Protein AF-A0A416MDL0-F1 (afdb_monomer_lite)

Sequence (317 aa):
MKLYHKIFKNRADMSVYLENMNPLISYDEELLNCLTNARNTDELHDAKCSVLRDFHDIYAFDVGDAEFPEPVGHFDDEEEKSKFIRKKILLQDTVLYLGSVYKKYHSIIYQTHNRLPEIELKKLAIDYNEIYRKAMEDYIAALVTGEQHAVTASFVLPSLIEQGLGMALQNRMLFKCIMQLNDLAEEEKNVIEPFLHNDKMLFYGTEKYTMEKLYRLFVEKGVLKNTPDNEMILTGVCLKGKRKLTRTLGRLLNSNFASEEILPEYLDAMQKFFIELNIRNCIMHGLGETFDYLNIGLAAIMFQMLWDIVDYEIFKD

pLDDT: mean 90.74, std 8.25, range [53.91, 98.38]

Secondary structure (DSSP, 8-state):
--S---BEEE-TTS-EEES--HHHHHHHHHHHHHHHH--SHHHHHHHHHHHHHHHHHHHHHHHHH-B-PPPPS--SSHHHHHHHHHHHHHHHHIIIIIIHHHHHHHHHHHHHHS---------SSS-HHHHHHHHHHHHHHHHHHT-SB-HHHHHHHHHHHHHHHHHHHHHHHHHHHHHH--S--HHHHHHHHHHHS-S-----S-HHHHHHHHHHHHHHTTSS---HHHHHHHHSEEEETTEEEE--HHHHTTSHHHHHHB-HHHHHHHHIIIIIS-HHHHHHH---TTS-TTBHHHHHHHHHHHHHHHTTTTB--

Foldseek 3Di:
DLEDAWEWDADPLRAIDTPPCVVLVVVLVVLLCQCVVQPDPVSNLVSVLVLLVSLVVRLVRCLPGYHDPQDDDDDPDPVRSSLVRSLVSLVCSLCSRQLSNLLVNQLVVCVVPVDDDQFDLDDDPDRVSVLVVLLRVLLVVCSVVVNFFSLSLLQRLLVLLLSLLLVLLLLVLLVQLVVPDDDDDPVRCVLCVVVVDPDPDDDPDQLQVSQVVVVVVSVVRVVDPPDQLSSCSNSQWGDDDPDIDGSGQQSSLVDPSCVVWFDPSLSVSSCSLCPSNVLNCCSVPVPDSRDDSRGSSNSSSSVVSSVCSRVVSRTDD

Structure (mmCIF, N/CA/C/O backbone):
data_AF-A0A416MDL0-F1
#
_entry.id   AF-A0A416MDL0-F1
#
loop_
_atom_site.group_PDB
_atom_site.id
_atom_site.type_symbol
_atom_site.label_atom_id
_atom_site.label_alt_id
_atom_site.label_comp_id
_atom_site.label_asym_id
_atom_site.label_entity_id
_atom_site.label_seq_id
_atom_site.pdbx_PDB_ins_code
_atom_site.Cartn_x
_atom_site.Cartn_y
_atom_site.Cartn_z
_atom_site.occupancy
_atom_site.B_iso_or_equiv
_atom_site.auth_seq_id
_atom_site.auth_comp_id
_atom_site.auth_asym_id
_atom_site.auth_atom_id
_atom_site.pdbx_PDB_model_num
ATOM 1 N N . MET A 1 1 ? -0.282 7.726 -24.634 1.00 64.88 1 MET A N 1
ATOM 2 C CA . MET A 1 1 ? -1.288 6.653 -24.863 1.00 64.88 1 MET A CA 1
ATOM 3 C C . MET A 1 1 ? -1.244 5.728 -23.662 1.00 64.88 1 MET A C 1
ATOM 5 O O . MET A 1 1 ? -0.195 5.142 -23.441 1.00 64.88 1 MET A O 1
ATOM 9 N N . LYS A 1 2 ? -2.340 5.637 -22.898 1.00 78.44 2 LYS A N 1
ATOM 10 C CA . LYS A 1 2 ? -2.417 4.891 -21.629 1.00 78.44 2 LYS A CA 1
ATOM 11 C C . LYS A 1 2 ? -2.151 3.387 -21.776 1.00 78.44 2 LYS A C 1
ATOM 13 O O . LYS A 1 2 ? -1.371 2.830 -21.018 1.00 78.44 2 LYS A O 1
ATOM 18 N N . LEU A 1 3 ? -2.782 2.744 -22.760 1.00 90.12 3 LEU A N 1
ATOM 19 C CA . LEU A 1 3 ? -2.671 1.302 -23.006 1.00 90.12 3 LEU A CA 1
ATOM 20 C C . LEU A 1 3 ? -1.914 1.067 -24.305 1.00 90.12 3 LEU A C 1
ATOM 22 O O . LEU A 1 3 ? -2.298 1.621 -25.335 1.00 90.12 3 LEU A O 1
ATOM 26 N N . TYR A 1 4 ? -0.849 0.273 -24.263 1.00 93.31 4 TYR A N 1
ATOM 27 C CA . TYR A 1 4 ? -0.074 -0.083 -25.443 1.00 93.31 4 TYR A CA 1
ATOM 28 C C . TYR A 1 4 ? 0.574 -1.453 -25.267 1.00 93.31 4 TYR A C 1
ATOM 30 O O . TYR A 1 4 ? 0.882 -1.852 -24.151 1.00 93.31 4 TYR A O 1
ATOM 38 N N . HIS A 1 5 ? 0.816 -2.135 -26.382 1.00 94.56 5 HIS A N 1
ATOM 39 C CA . HIS A 1 5 ? 1.409 -3.464 -26.381 1.00 94.56 5 HIS A CA 1
ATOM 40 C C . HIS A 1 5 ? 2.852 -3.438 -25.857 1.00 94.56 5 HIS A C 1
ATOM 42 O O . HIS A 1 5 ? 3.726 -2.865 -26.513 1.00 94.56 5 HIS A O 1
ATOM 48 N N . LYS A 1 6 ? 3.111 -4.025 -24.682 1.00 95.69 6 LYS A N 1
ATOM 49 C CA . LYS A 1 6 ? 4.439 -4.062 -24.042 1.00 95.69 6 LYS A CA 1
ATOM 50 C C . LYS A 1 6 ? 5.239 -5.288 -24.473 1.00 95.69 6 LYS A C 1
ATOM 52 O O . LYS A 1 6 ? 4.720 -6.398 -24.470 1.00 95.69 6 LYS A O 1
ATOM 57 N N . ILE A 1 7 ? 6.524 -5.081 -24.770 1.00 96.31 7 ILE A N 1
ATOM 58 C CA . ILE A 1 7 ? 7.462 -6.147 -25.145 1.00 96.31 7 ILE A CA 1
ATOM 59 C C . ILE A 1 7 ? 8.564 -6.237 -24.092 1.00 96.31 7 ILE A C 1
ATOM 61 O O . ILE A 1 7 ? 9.490 -5.418 -24.059 1.00 96.31 7 ILE A O 1
ATOM 65 N N . PHE A 1 8 ? 8.469 -7.233 -23.217 1.00 94.56 8 PHE A N 1
ATOM 66 C CA . PHE A 1 8 ? 9.486 -7.525 -22.216 1.00 94.56 8 PHE A CA 1
ATOM 67 C C . PHE A 1 8 ? 10.557 -8.462 -22.783 1.00 94.56 8 PHE A C 1
ATOM 69 O O . PHE A 1 8 ? 10.272 -9.416 -23.506 1.00 94.56 8 PHE A O 1
ATOM 76 N N . LYS A 1 9 ? 11.819 -8.215 -22.426 1.00 93.25 9 LYS A N 1
ATOM 77 C CA . LYS A 1 9 ? 12.970 -9.033 -22.828 1.00 93.25 9 LYS A CA 1
ATOM 78 C C . LYS A 1 9 ? 13.886 -9.322 -21.649 1.00 93.25 9 LYS A C 1
ATOM 80 O O . LYS A 1 9 ? 13.961 -8.548 -20.696 1.00 93.25 9 LYS A O 1
ATOM 85 N N . ASN A 1 10 ? 14.613 -10.433 -21.741 1.00 90.25 10 ASN A N 1
ATOM 86 C CA . ASN A 1 10 ? 15.643 -10.791 -20.771 1.00 90.25 10 ASN A CA 1
ATOM 87 C C . ASN A 1 10 ? 16.974 -10.124 -21.120 1.00 90.25 10 ASN A C 1
ATOM 89 O O . ASN A 1 10 ? 17.394 -10.094 -22.279 1.00 90.25 10 ASN A O 1
ATOM 93 N N . ARG A 1 11 ? 17.670 -9.647 -20.094 1.00 86.75 11 ARG A N 1
ATOM 94 C CA . ARG A 1 11 ? 19.103 -9.364 -20.142 1.00 86.75 11 ARG A CA 1
ATOM 95 C C . ARG A 1 11 ? 19.905 -10.656 -19.977 1.00 86.75 11 ARG A C 1
ATOM 97 O O . ARG A 1 11 ? 19.370 -11.707 -19.633 1.00 86.75 11 ARG A O 1
ATOM 104 N N . ALA A 1 12 ? 21.217 -10.560 -20.185 1.00 85.06 12 ALA A N 1
ATOM 105 C CA . ALA A 1 12 ? 22.139 -11.682 -19.998 1.00 85.06 12 ALA A CA 1
ATOM 106 C C . ALA A 1 12 ? 22.176 -12.210 -18.549 1.00 85.06 12 ALA A C 1
ATOM 108 O O . ALA A 1 12 ? 22.487 -13.376 -18.335 1.00 85.06 12 ALA A O 1
ATOM 109 N N . ASP A 1 13 ? 21.843 -11.367 -17.570 1.00 82.00 13 ASP A N 1
ATOM 110 C CA . ASP A 1 13 ? 21.730 -11.718 -16.150 1.00 82.00 13 ASP A CA 1
ATOM 111 C C . ASP A 1 13 ? 20.320 -12.199 -15.754 1.00 82.00 13 ASP A C 1
ATOM 113 O O . ASP A 1 13 ? 20.014 -12.289 -14.570 1.00 82.00 13 ASP A O 1
ATOM 117 N N . MET A 1 14 ? 19.459 -12.501 -16.736 1.00 80.19 14 MET A N 1
ATOM 118 C CA . MET A 1 14 ? 18.063 -12.924 -16.556 1.00 80.19 14 MET A CA 1
ATOM 119 C C . MET A 1 14 ? 17.130 -11.862 -15.956 1.00 80.19 14 MET A C 1
ATOM 121 O O . MET A 1 14 ? 15.951 -12.147 -15.730 1.00 80.19 14 MET A O 1
ATOM 125 N N . SER A 1 15 ? 17.602 -10.631 -15.730 1.00 82.94 15 SER A N 1
ATOM 126 C CA . SER A 1 15 ? 16.714 -9.526 -15.372 1.00 82.94 15 SER A CA 1
ATOM 127 C C . SER A 1 15 ? 15.844 -9.123 -16.564 1.00 82.94 15 SER A C 1
ATOM 129 O O . SER A 1 15 ? 16.265 -9.171 -17.724 1.00 82.94 15 SER A O 1
ATOM 131 N N . VAL A 1 16 ? 14.605 -8.729 -16.281 1.00 88.12 16 VAL A N 1
ATOM 132 C CA . VAL A 1 16 ? 13.625 -8.359 -17.308 1.00 88.12 16 VAL A CA 1
ATOM 133 C C . VAL A 1 16 ? 13.642 -6.848 -17.519 1.00 88.12 16 VAL A C 1
ATOM 135 O O . VAL A 1 16 ? 13.662 -6.087 -16.553 1.00 88.12 16 VAL A O 1
ATOM 138 N N . TYR A 1 17 ? 13.613 -6.411 -18.779 1.00 90.31 17 TYR A N 1
ATOM 139 C CA . TYR A 1 17 ? 13.454 -5.007 -19.160 1.00 90.31 17 TYR A CA 1
ATOM 140 C C . TYR A 1 17 ? 12.376 -4.837 -20.235 1.00 90.31 17 TYR A C 1
ATOM 142 O O . TYR A 1 17 ? 12.086 -5.763 -20.990 1.00 90.31 17 TYR A O 1
ATOM 150 N N . LEU A 1 18 ? 11.798 -3.640 -20.308 1.00 93.88 18 LEU A N 1
ATOM 151 C CA . LEU A 1 18 ? 10.825 -3.256 -21.329 1.00 93.88 18 LEU A CA 1
ATOM 152 C C . LEU A 1 18 ? 11.548 -2.674 -22.553 1.00 93.88 18 LEU A C 1
ATOM 154 O O . LEU A 1 18 ? 12.250 -1.670 -22.431 1.00 93.88 18 LEU A O 1
ATOM 158 N N . GLU A 1 19 ? 11.399 -3.294 -23.725 1.00 95.62 19 GLU A N 1
ATOM 159 C CA . GLU A 1 19 ? 12.092 -2.876 -24.952 1.00 95.62 19 GLU A CA 1
ATOM 160 C C . GLU A 1 19 ? 11.498 -1.596 -25.550 1.00 95.62 19 GLU A C 1
ATOM 162 O O . GLU A 1 19 ? 12.223 -0.682 -25.945 1.00 95.62 19 GLU A O 1
ATOM 167 N N . ASN A 1 20 ? 10.173 -1.505 -25.601 1.00 94.38 20 ASN A N 1
ATOM 168 C CA . ASN A 1 20 ? 9.445 -0.415 -26.239 1.00 94.38 20 ASN A CA 1
ATOM 169 C C . ASN A 1 20 ? 8.929 0.603 -25.209 1.00 94.38 20 ASN A C 1
ATOM 171 O O . ASN A 1 20 ? 7.733 0.845 -25.080 1.00 94.38 20 ASN A O 1
ATOM 175 N N . MET A 1 21 ? 9.848 1.218 -24.463 1.00 92.94 21 MET A N 1
ATOM 176 C CA . MET A 1 21 ? 9.534 2.089 -23.318 1.00 92.94 21 MET A CA 1
ATOM 177 C C . MET A 1 21 ? 8.966 3.477 -23.688 1.00 92.94 21 MET A C 1
ATOM 179 O O . MET A 1 21 ? 8.395 4.155 -22.840 1.00 92.94 21 MET A O 1
ATOM 183 N N . ASN A 1 22 ? 9.106 3.929 -24.939 1.00 91.50 22 ASN A N 1
ATOM 184 C CA . ASN A 1 22 ? 8.755 5.306 -25.328 1.00 91.50 22 ASN A CA 1
ATOM 185 C C . ASN A 1 22 ? 7.299 5.714 -25.010 1.00 91.50 22 ASN A C 1
ATOM 187 O O . ASN A 1 22 ? 7.110 6.813 -24.486 1.00 91.50 22 ASN A O 1
ATOM 191 N N . PRO A 1 23 ? 6.266 4.885 -25.276 1.00 91.50 23 PRO A N 1
ATOM 192 C CA . PRO A 1 23 ? 4.889 5.252 -24.947 1.00 91.50 23 PRO A CA 1
ATOM 193 C C . PRO A 1 23 ? 4.650 5.382 -23.436 1.00 91.50 23 PRO A C 1
ATOM 195 O O . PRO A 1 23 ? 3.914 6.278 -23.029 1.00 91.50 23 PRO A O 1
ATOM 198 N N . LEU A 1 24 ? 5.309 4.546 -22.622 1.00 91.25 24 LEU A N 1
ATOM 199 C CA . LEU A 1 24 ? 5.277 4.634 -21.160 1.00 91.25 24 LEU A CA 1
ATOM 200 C C . LEU A 1 24 ? 5.869 5.962 -20.681 1.00 91.25 24 LEU A C 1
ATOM 202 O O . LEU A 1 24 ? 5.226 6.651 -19.907 1.00 91.25 24 LEU A O 1
ATOM 206 N N . ILE A 1 25 ? 7.049 6.356 -21.175 1.00 90.38 25 ILE A N 1
ATOM 207 C CA . ILE A 1 25 ? 7.711 7.606 -20.752 1.00 90.38 25 ILE A CA 1
ATOM 208 C C . ILE A 1 25 ? 6.800 8.816 -20.985 1.00 90.38 25 ILE A C 1
ATOM 210 O O . ILE A 1 25 ? 6.640 9.642 -20.091 1.00 90.38 25 ILE A O 1
ATOM 214 N N . SER A 1 26 ? 6.174 8.892 -22.163 1.00 90.94 26 SER A N 1
ATOM 215 C CA . SER A 1 26 ? 5.239 9.973 -22.490 1.00 90.94 26 SER A CA 1
ATOM 216 C C . SER A 1 26 ? 4.026 9.990 -21.560 1.00 90.94 26 SER A C 1
ATOM 218 O O . SER A 1 26 ? 3.529 11.062 -21.237 1.00 90.94 26 SER A O 1
ATOM 220 N N . TYR A 1 27 ? 3.527 8.824 -21.152 1.00 93.25 27 TYR A N 1
ATOM 221 C CA . TYR A 1 27 ? 2.350 8.741 -20.296 1.00 93.25 27 TYR A CA 1
ATOM 222 C C . TYR A 1 27 ? 2.682 8.988 -18.815 1.00 93.25 27 TYR A C 1
ATOM 224 O O . TYR A 1 27 ? 1.951 9.702 -18.137 1.00 93.25 27 TYR A O 1
ATOM 232 N N . ASP A 1 28 ? 3.837 8.517 -18.337 1.00 93.56 28 ASP A N 1
ATOM 233 C CA . ASP A 1 28 ? 4.392 8.876 -17.026 1.00 93.56 28 ASP A CA 1
ATOM 234 C C . ASP A 1 28 ? 4.485 10.398 -16.850 1.00 93.56 28 ASP A C 1
ATOM 236 O O . ASP A 1 28 ? 4.229 10.918 -15.765 1.00 93.56 28 ASP A O 1
ATOM 240 N N . GLU A 1 29 ? 4.870 11.122 -17.907 1.00 94.12 29 GLU A N 1
ATOM 241 C CA . GLU A 1 29 ? 4.918 12.587 -17.898 1.00 94.12 29 GLU A CA 1
ATOM 242 C C . GLU A 1 29 ? 3.523 13.213 -17.770 1.00 94.12 29 GLU A C 1
ATOM 244 O O . GLU A 1 29 ? 3.361 14.176 -17.022 1.00 94.12 29 GLU A O 1
ATOM 249 N N . GLU A 1 30 ? 2.505 12.668 -18.443 1.00 94.25 30 GLU A N 1
ATOM 250 C CA . GLU A 1 30 ? 1.114 13.129 -18.311 1.00 94.25 30 GLU A CA 1
ATOM 251 C C . GLU A 1 30 ? 0.620 12.996 -16.859 1.00 94.25 30 GLU A C 1
ATOM 253 O O . GLU A 1 30 ? 0.076 13.947 -16.299 1.00 94.25 30 GLU A O 1
ATOM 258 N N . LEU A 1 31 ? 0.883 11.861 -16.213 1.00 94.56 31 LEU A N 1
ATOM 259 C CA . LEU A 1 31 ? 0.466 11.592 -14.830 1.00 94.56 31 LEU A CA 1
ATOM 260 C C . LEU A 1 31 ? 1.226 12.434 -13.816 1.00 94.56 31 LEU A C 1
ATOM 262 O O . LEU A 1 31 ? 0.641 12.964 -12.871 1.00 94.56 31 LEU A O 1
ATOM 266 N N . LEU A 1 32 ? 2.535 12.576 -14.024 1.00 97.00 32 LEU A N 1
ATOM 267 C CA . LEU A 1 32 ? 3.360 13.455 -13.213 1.00 97.00 32 LEU A CA 1
ATOM 268 C C . LEU A 1 32 ? 2.823 14.886 -13.278 1.00 97.00 32 LEU A C 1
ATOM 270 O O . LEU A 1 32 ? 2.674 15.520 -12.238 1.00 97.00 32 LEU A O 1
ATOM 274 N N . ASN A 1 33 ? 2.463 15.359 -14.476 1.00 95.56 33 ASN A N 1
ATOM 275 C CA . ASN A 1 33 ? 1.860 16.674 -14.663 1.00 95.56 33 ASN A CA 1
ATOM 276 C C . ASN A 1 33 ? 0.522 16.812 -13.921 1.00 95.56 33 ASN A C 1
ATOM 278 O O . ASN A 1 33 ? 0.242 17.892 -13.403 1.00 95.56 33 ASN A O 1
ATOM 282 N N . CYS A 1 34 ? -0.299 15.761 -13.835 1.00 94.56 34 CYS A N 1
ATOM 283 C CA . CYS A 1 34 ? -1.517 15.787 -13.019 1.00 94.56 34 CYS A CA 1
ATOM 284 C C . CYS A 1 34 ? -1.198 16.001 -11.533 1.00 94.56 34 CYS A C 1
ATOM 286 O O . CYS A 1 34 ? -1.803 16.865 -10.903 1.00 94.56 34 CYS A O 1
ATOM 288 N N . LEU A 1 35 ? -0.214 15.276 -10.990 1.00 96.69 35 LEU A N 1
ATOM 289 C CA . LEU A 1 35 ? 0.189 15.403 -9.585 1.00 96.69 35 LEU A CA 1
ATOM 290 C C . LEU A 1 35 ? 0.824 16.768 -9.273 1.00 96.69 35 LEU A C 1
ATOM 292 O O . LEU A 1 35 ? 0.581 17.337 -8.212 1.00 96.69 35 LEU A O 1
ATOM 296 N N . THR A 1 36 ? 1.641 17.313 -10.178 1.00 95.81 36 THR A N 1
ATOM 297 C CA . THR A 1 36 ? 2.370 18.569 -9.933 1.00 95.81 36 THR A CA 1
ATOM 298 C C . THR A 1 36 ? 1.543 19.824 -10.185 1.00 95.81 36 THR A C 1
ATOM 300 O O . THR A 1 36 ? 1.870 20.873 -9.637 1.00 95.81 36 THR A O 1
ATOM 303 N N . ASN A 1 37 ? 0.502 19.749 -11.022 1.00 94.62 37 ASN A N 1
ATOM 304 C CA . ASN A 1 37 ? -0.346 20.901 -11.354 1.00 94.62 37 ASN A CA 1
ATOM 305 C C . ASN A 1 37 ? -1.599 21.022 -10.474 1.00 94.62 37 ASN A C 1
ATOM 307 O O . ASN A 1 37 ? -2.352 21.985 -10.646 1.00 94.62 37 ASN A O 1
ATOM 311 N N . ALA A 1 38 ? -1.827 20.075 -9.558 1.00 94.88 38 ALA A N 1
ATOM 312 C CA . ALA A 1 38 ? -2.911 20.145 -8.586 1.00 94.88 38 ALA A CA 1
ATOM 313 C C . ALA A 1 38 ? -2.804 21.426 -7.740 1.00 94.88 38 ALA A C 1
ATOM 315 O O . ALA A 1 38 ? -1.748 21.747 -7.192 1.00 94.88 38 ALA A O 1
ATOM 316 N N . ARG A 1 39 ? -3.901 22.184 -7.648 1.00 92.75 39 ARG A N 1
ATOM 317 C CA . ARG A 1 39 ? -3.923 23.520 -7.019 1.00 92.75 39 ARG A CA 1
ATOM 318 C C . ARG A 1 39 ? -4.320 23.492 -5.551 1.00 92.75 39 ARG A C 1
ATOM 320 O O . ARG A 1 39 ? -4.141 24.487 -4.850 1.00 92.75 39 ARG A O 1
ATOM 327 N N . ASN A 1 40 ? -4.915 22.394 -5.110 1.00 93.31 40 ASN A N 1
ATOM 328 C CA . ASN A 1 40 ? -5.420 22.195 -3.761 1.00 93.31 40 ASN A CA 1
ATOM 329 C C . ASN A 1 40 ? -5.381 20.701 -3.399 1.00 93.31 40 ASN A C 1
ATOM 331 O O . ASN A 1 40 ? -5.018 19.860 -4.222 1.00 93.31 40 ASN A O 1
ATOM 335 N N . THR A 1 41 ? -5.721 20.397 -2.148 1.00 91.38 41 THR A N 1
ATOM 336 C CA . THR A 1 41 ? -5.720 19.038 -1.592 1.00 91.38 41 THR A CA 1
ATOM 337 C C . THR A 1 41 ? -6.684 18.109 -2.314 1.00 91.38 41 THR A C 1
ATOM 339 O O . THR A 1 41 ? -6.329 16.965 -2.565 1.00 91.38 41 THR A O 1
ATOM 342 N N . ASP A 1 42 ? -7.853 18.607 -2.710 1.00 93.12 42 ASP A N 1
ATOM 343 C CA . ASP A 1 42 ? -8.899 17.795 -3.335 1.00 93.12 42 ASP A CA 1
ATOM 344 C C . ASP A 1 42 ? -8.492 17.415 -4.768 1.00 93.12 42 ASP A C 1
ATOM 346 O O . ASP A 1 42 ? -8.534 16.247 -5.143 1.00 93.12 42 ASP A O 1
ATOM 350 N N . GLU A 1 43 ? -7.974 18.377 -5.541 1.00 96.31 43 GLU A N 1
ATOM 351 C CA . GLU A 1 43 ? -7.402 18.128 -6.871 1.00 96.31 43 GLU A CA 1
ATOM 352 C C . GLU A 1 43 ? -6.218 17.152 -6.808 1.00 96.31 43 GLU A C 1
ATOM 354 O O . GLU A 1 43 ? -6.055 16.313 -7.696 1.00 96.31 43 GLU A O 1
ATOM 359 N N . LEU A 1 44 ? -5.384 17.247 -5.766 1.00 96.25 44 LEU A N 1
ATOM 360 C CA . LEU A 1 44 ? -4.264 16.328 -5.575 1.00 96.25 44 LEU A CA 1
ATOM 361 C C . LEU A 1 44 ? -4.759 14.919 -5.228 1.00 96.25 44 LEU A C 1
ATOM 363 O O . LEU A 1 44 ? -4.251 13.940 -5.776 1.00 96.25 44 LEU A O 1
ATOM 367 N N . HIS A 1 45 ? -5.755 14.817 -4.351 1.00 95.69 45 HIS A N 1
ATOM 368 C CA . HIS A 1 45 ? -6.388 13.559 -3.983 1.00 95.69 45 HIS A CA 1
ATOM 369 C C . HIS A 1 45 ? -7.018 12.868 -5.206 1.00 95.69 45 HIS A C 1
ATOM 371 O O . HIS A 1 45 ? -6.754 11.689 -5.463 1.00 95.69 45 HIS A O 1
ATOM 377 N N . ASP A 1 46 ? -7.760 13.616 -6.025 1.00 96.12 46 ASP A N 1
ATOM 378 C CA . ASP A 1 46 ? -8.344 13.125 -7.274 1.00 96.12 46 ASP A CA 1
ATOM 379 C C . ASP A 1 46 ? -7.270 12.650 -8.262 1.00 96.12 46 ASP A C 1
ATOM 381 O O . ASP A 1 46 ? -7.424 11.599 -8.897 1.00 96.12 46 ASP A O 1
ATOM 385 N N . ALA A 1 47 ? -6.158 13.386 -8.369 1.00 97.31 47 ALA A N 1
ATOM 386 C CA . ALA A 1 47 ? -5.029 13.007 -9.212 1.00 97.31 47 ALA A CA 1
ATOM 387 C C . ALA A 1 47 ? -4.381 11.695 -8.739 1.00 97.31 47 ALA A C 1
ATOM 389 O O . ALA A 1 47 ? -4.167 10.802 -9.561 1.00 97.31 47 ALA A O 1
ATOM 390 N N . LYS A 1 48 ? -4.133 11.526 -7.431 1.00 97.50 48 LYS A N 1
ATOM 391 C CA . LYS A 1 48 ? -3.619 10.266 -6.856 1.00 97.50 48 LYS A CA 1
ATOM 392 C C . LYS A 1 48 ? -4.565 9.098 -7.144 1.00 97.50 48 LYS A C 1
ATOM 394 O O . LYS A 1 48 ? -4.128 8.065 -7.651 1.00 97.50 48 LYS A O 1
ATOM 399 N N . CYS A 1 49 ? -5.868 9.272 -6.914 1.00 97.25 49 CYS A N 1
ATOM 400 C CA . CYS A 1 49 ? -6.867 8.251 -7.236 1.00 97.25 49 CYS A CA 1
ATOM 401 C C . CYS A 1 49 ? -6.876 7.909 -8.733 1.00 97.25 49 CYS A C 1
ATOM 403 O O . CYS A 1 49 ? -6.966 6.738 -9.099 1.00 97.25 49 CYS A O 1
ATOM 405 N N . SER A 1 50 ? -6.729 8.903 -9.614 1.00 96.38 50 SER A N 1
ATOM 406 C CA . SER A 1 50 ? -6.619 8.670 -11.058 1.00 96.38 50 SER A CA 1
ATOM 407 C C . SER A 1 50 ? -5.381 7.850 -11.420 1.00 96.38 50 SER A C 1
ATOM 409 O O . SER A 1 50 ? -5.498 6.897 -12.183 1.00 96.38 50 SER A O 1
ATOM 411 N N . VAL A 1 51 ? -4.218 8.161 -10.837 1.00 96.94 51 VAL A N 1
ATOM 412 C CA . VAL A 1 51 ? -2.976 7.395 -11.044 1.00 96.94 51 VAL A CA 1
ATOM 413 C C . VAL A 1 51 ? -3.167 5.929 -10.642 1.00 96.94 51 VAL A C 1
ATOM 415 O O . VAL A 1 51 ? -2.765 5.030 -11.380 1.00 96.94 51 VAL A O 1
ATOM 418 N N . LEU A 1 52 ? -3.822 5.670 -9.508 1.00 97.94 52 LEU A N 1
ATOM 419 C CA . LEU A 1 52 ? -4.095 4.311 -9.033 1.00 97.94 52 LEU A CA 1
ATOM 420 C C . LEU A 1 52 ? -5.111 3.559 -9.914 1.00 97.94 52 LEU A C 1
ATOM 422 O O . LEU A 1 52 ? -4.900 2.379 -10.200 1.00 97.94 52 LEU A O 1
ATOM 426 N N . ARG A 1 53 ? -6.173 4.223 -10.399 1.00 97.00 53 ARG A N 1
ATOM 427 C CA . ARG A 1 53 ? -7.099 3.634 -11.391 1.00 97.00 53 ARG A CA 1
ATOM 428 C C . ARG A 1 53 ? -6.389 3.296 -12.691 1.00 97.00 53 ARG A C 1
ATOM 430 O O . ARG A 1 53 ? -6.580 2.218 -13.242 1.00 97.00 53 ARG A O 1
ATOM 437 N N . ASP A 1 54 ? -5.548 4.202 -13.173 1.00 96.19 54 ASP A N 1
ATOM 438 C CA . ASP A 1 54 ? -4.829 3.978 -14.415 1.00 96.19 54 ASP A CA 1
ATOM 439 C C . ASP A 1 54 ? -3.849 2.807 -14.287 1.00 96.19 54 ASP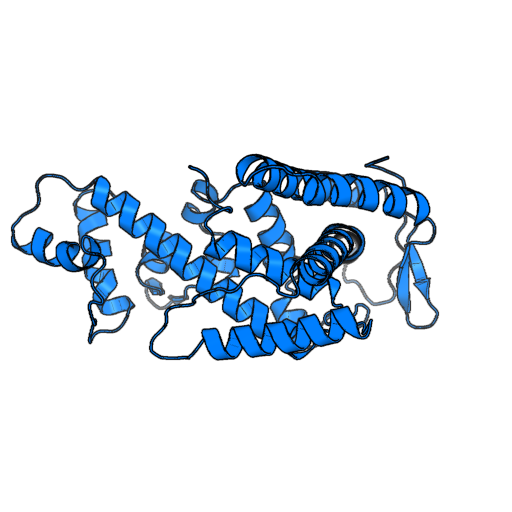 A C 1
ATOM 441 O O . ASP A 1 54 ? -3.772 1.986 -15.198 1.00 96.19 54 ASP A O 1
ATOM 445 N N . PHE A 1 55 ? -3.179 2.667 -13.138 1.00 96.50 55 PHE A N 1
ATOM 446 C CA . PHE A 1 55 ? -2.365 1.491 -12.829 1.00 96.50 55 PHE A CA 1
ATOM 447 C C . PHE A 1 55 ? -3.176 0.190 -12.879 1.00 96.50 55 PHE A C 1
ATOM 449 O O . PHE A 1 55 ? -2.717 -0.788 -13.472 1.00 96.50 55 PHE A O 1
ATOM 456 N N . HIS A 1 56 ? -4.375 0.176 -12.288 1.00 96.25 56 HIS A N 1
ATOM 457 C CA . HIS A 1 56 ? -5.261 -0.986 -12.335 1.00 96.25 56 HIS A CA 1
ATOM 458 C C . HIS A 1 56 ? -5.577 -1.391 -13.780 1.00 96.25 56 HIS A C 1
ATOM 460 O O . HIS A 1 56 ? -5.410 -2.557 -14.142 1.00 96.25 56 HIS A O 1
ATOM 466 N N . ASP A 1 57 ? -5.987 -0.426 -14.604 1.00 96.06 57 ASP A N 1
ATOM 467 C CA . ASP A 1 57 ? -6.354 -0.663 -16.001 1.00 96.06 57 ASP A CA 1
ATOM 468 C C . ASP A 1 57 ? -5.163 -1.140 -16.842 1.00 96.06 57 ASP A C 1
ATOM 470 O O . ASP A 1 57 ? -5.312 -2.039 -17.669 1.00 96.06 57 ASP A O 1
ATOM 474 N N . ILE A 1 58 ? -3.980 -0.557 -16.622 1.00 95.12 58 ILE A N 1
ATOM 475 C CA . ILE A 1 58 ? -2.738 -0.939 -17.304 1.00 95.12 58 ILE A CA 1
ATOM 476 C C . ILE A 1 58 ? -2.386 -2.386 -16.976 1.00 95.12 58 ILE A C 1
ATOM 478 O O . ILE A 1 58 ? -2.278 -3.202 -17.884 1.00 95.12 58 ILE A O 1
ATOM 482 N N . TYR A 1 59 ? -2.308 -2.735 -15.690 1.00 95.75 59 TYR A N 1
ATOM 483 C CA . TYR A 1 59 ? -1.999 -4.105 -15.290 1.00 95.75 59 TYR A CA 1
ATOM 484 C C . TYR A 1 59 ? -3.032 -5.108 -15.828 1.00 95.75 59 TYR A C 1
ATOM 486 O O . TYR A 1 59 ? -2.670 -6.178 -16.320 1.00 95.75 59 TYR A O 1
ATOM 494 N N . ALA A 1 60 ? -4.324 -4.770 -15.764 1.00 96.12 60 ALA A N 1
ATOM 495 C CA . ALA A 1 60 ? -5.384 -5.628 -16.284 1.00 96.12 60 ALA A CA 1
ATOM 496 C C . ALA A 1 60 ? -5.247 -5.874 -17.797 1.00 96.12 60 ALA A C 1
ATOM 498 O O . ALA A 1 60 ? -5.492 -6.989 -18.260 1.00 96.12 60 ALA A O 1
ATOM 499 N N . PHE A 1 61 ? -4.835 -4.853 -18.552 1.00 96.50 61 PHE A N 1
ATOM 500 C CA . PHE A 1 61 ? -4.539 -4.961 -19.977 1.00 96.50 61 PHE A CA 1
ATOM 501 C C . PHE A 1 61 ? -3.294 -5.826 -20.234 1.00 96.50 61 PHE A C 1
ATOM 503 O O . PHE A 1 61 ? -3.355 -6.792 -20.998 1.00 96.50 61 PHE A O 1
ATOM 510 N N . ASP A 1 62 ? -2.189 -5.548 -19.544 1.00 96.06 62 ASP A N 1
ATOM 511 C CA . ASP A 1 62 ? -0.898 -6.196 -19.792 1.00 96.06 62 ASP A CA 1
ATOM 512 C C . ASP A 1 62 ? -0.885 -7.686 -19.444 1.00 96.06 62 ASP A C 1
ATOM 514 O O . ASP A 1 62 ? -0.199 -8.463 -20.103 1.00 96.06 62 ASP A O 1
ATOM 518 N N . VAL A 1 63 ? -1.694 -8.123 -18.474 1.00 94.62 63 VAL A N 1
ATOM 519 C CA . VAL A 1 63 ? -1.872 -9.552 -18.155 1.00 94.62 63 VAL A CA 1
ATOM 520 C C . VAL A 1 63 ? -2.336 -10.375 -19.365 1.00 94.62 63 VAL A C 1
ATOM 522 O O . VAL A 1 63 ? -2.043 -11.571 -19.427 1.00 94.62 63 VAL A O 1
ATOM 525 N N . GLY A 1 64 ? -3.082 -9.768 -20.292 1.00 92.44 64 GLY A N 1
ATOM 526 C CA . GLY A 1 64 ? -3.591 -10.431 -21.494 1.00 92.44 64 GLY A CA 1
ATOM 527 C C . GLY A 1 64 ? -2.862 -10.067 -22.786 1.00 92.44 64 GLY A C 1
ATOM 528 O O . GLY A 1 64 ? -2.966 -10.826 -23.748 1.00 92.44 64 GLY A O 1
ATOM 529 N N . ASP A 1 65 ? -2.162 -8.933 -22.818 1.00 95.12 65 ASP A N 1
ATOM 530 C CA . ASP A 1 65 ? -1.619 -8.362 -24.055 1.00 95.12 65 ASP A CA 1
ATOM 531 C C . ASP A 1 65 ? -0.087 -8.336 -24.111 1.00 95.12 65 ASP A C 1
ATOM 533 O O . ASP A 1 65 ? 0.470 -8.399 -25.202 1.00 95.12 65 ASP A O 1
ATOM 537 N N . ALA A 1 66 ? 0.617 -8.266 -22.977 1.00 94.75 66 ALA A N 1
ATOM 538 C CA . ALA A 1 66 ? 2.065 -8.079 -22.990 1.00 94.75 66 ALA A CA 1
ATOM 539 C C . ALA A 1 66 ? 2.827 -9.327 -23.475 1.00 94.75 66 ALA A C 1
ATOM 541 O O . ALA A 1 66 ? 2.578 -10.453 -23.037 1.00 94.75 66 ALA A O 1
ATOM 542 N N . GLU A 1 67 ? 3.843 -9.117 -24.315 1.00 95.56 67 GLU A N 1
ATOM 543 C CA . GLU A 1 67 ? 4.837 -10.139 -24.643 1.00 95.56 67 GLU A CA 1
ATOM 544 C C . GLU A 1 67 ? 5.821 -10.273 -23.477 1.00 95.56 67 GLU A C 1
ATOM 546 O O . GLU A 1 67 ? 6.619 -9.372 -23.210 1.00 95.56 67 GLU A O 1
ATOM 551 N N . PHE A 1 68 ? 5.774 -11.406 -22.774 1.00 93.38 68 PHE A N 1
ATOM 552 C CA . PHE A 1 68 ? 6.690 -11.713 -21.677 1.00 93.38 68 PHE A CA 1
ATOM 553 C C . PHE A 1 68 ? 7.667 -12.828 -22.076 1.00 93.38 68 PHE A C 1
ATOM 555 O O . PHE A 1 68 ? 7.242 -13.807 -22.696 1.00 93.38 68 PHE A O 1
ATOM 562 N N . PRO A 1 69 ? 8.969 -12.725 -21.738 1.00 91.00 69 PRO A N 1
ATOM 563 C CA . PRO A 1 69 ? 9.933 -13.757 -22.093 1.00 91.00 69 PRO A CA 1
ATOM 564 C C . PRO A 1 69 ? 9.578 -15.086 -21.423 1.00 91.00 69 PRO A C 1
ATOM 566 O O . PRO A 1 69 ? 9.178 -15.121 -20.257 1.00 91.00 69 PRO A O 1
ATOM 569 N N . GLU A 1 70 ? 9.774 -16.180 -22.158 1.00 89.12 70 GLU A N 1
ATOM 570 C CA . GLU A 1 70 ? 9.528 -17.530 -21.653 1.00 89.12 70 GLU A CA 1
ATOM 571 C C . GLU A 1 70 ? 10.343 -17.765 -20.364 1.00 89.12 70 GLU A C 1
ATOM 573 O O . GLU A 1 70 ? 11.574 -17.612 -20.376 1.00 89.12 70 GLU A O 1
ATOM 578 N N . PRO A 1 71 ? 9.686 -18.084 -19.234 1.00 88.19 71 PRO A N 1
ATOM 579 C CA . PRO A 1 71 ? 10.377 -18.259 -17.970 1.00 88.19 71 PRO A CA 1
ATOM 580 C C . PRO A 1 71 ? 11.237 -19.526 -17.992 1.00 88.19 71 PRO A C 1
ATOM 582 O O . PRO A 1 71 ? 10.839 -20.565 -18.511 1.00 88.19 71 PRO A O 1
ATOM 585 N N . VAL A 1 72 ? 12.422 -19.446 -17.387 1.00 85.12 72 VAL A N 1
ATOM 586 C CA . VAL A 1 72 ? 13.347 -20.579 -17.264 1.00 85.12 72 VAL A CA 1
ATOM 587 C C . VAL A 1 72 ? 13.182 -21.212 -15.886 1.00 85.12 72 VAL A C 1
ATOM 589 O O . VAL A 1 72 ? 13.299 -20.521 -14.877 1.00 85.12 72 VAL A O 1
ATOM 592 N N . GLY A 1 73 ? 12.941 -22.521 -15.839 1.00 85.81 73 GLY A N 1
ATOM 593 C CA . GLY A 1 73 ? 12.787 -23.267 -14.592 1.00 85.81 73 GLY A CA 1
ATOM 594 C C . GLY A 1 73 ? 11.874 -24.480 -14.742 1.00 85.81 73 GLY A C 1
ATOM 595 O O . GLY A 1 73 ? 11.392 -24.774 -15.835 1.00 85.81 73 GLY A O 1
ATOM 596 N N . HIS A 1 74 ? 11.663 -25.188 -13.633 1.00 90.44 74 HIS A N 1
ATOM 597 C CA . HIS A 1 74 ? 10.645 -26.234 -13.526 1.00 90.44 74 HIS A CA 1
ATOM 598 C C . HIS A 1 74 ? 9.325 -25.611 -13.065 1.00 90.44 74 HIS A C 1
ATOM 600 O O . HIS A 1 74 ? 9.328 -24.833 -12.113 1.00 90.44 74 HIS A O 1
ATOM 606 N N . PHE A 1 75 ? 8.232 -25.984 -13.727 1.00 93.19 75 PHE A N 1
ATOM 607 C CA . PHE A 1 75 ? 6.858 -25.672 -13.339 1.00 93.19 75 PHE A CA 1
ATOM 608 C C . PHE A 1 75 ? 6.082 -26.984 -13.298 1.00 93.19 75 PHE A C 1
ATOM 610 O O . PHE A 1 75 ? 6.231 -27.816 -14.198 1.00 93.19 75 PHE A O 1
ATOM 617 N N . ASP A 1 76 ? 5.271 -27.175 -12.264 1.00 94.25 76 ASP A N 1
ATOM 618 C CA . ASP A 1 76 ? 4.457 -28.378 -12.108 1.00 94.25 76 ASP A CA 1
ATOM 619 C C . ASP A 1 76 ? 3.325 -28.423 -13.147 1.00 94.25 76 ASP A C 1
ATOM 621 O O . ASP A 1 76 ? 2.969 -29.502 -13.630 1.00 94.25 76 ASP A O 1
ATOM 625 N N . ASP A 1 77 ? 2.792 -27.258 -13.533 1.00 95.00 77 ASP A N 1
ATOM 626 C CA . ASP A 1 77 ? 1.773 -27.112 -14.571 1.00 95.00 77 ASP A CA 1
ATOM 627 C C . ASP A 1 77 ? 1.762 -25.712 -15.231 1.00 95.00 77 ASP A C 1
ATOM 629 O O . ASP A 1 77 ? 2.444 -24.768 -14.819 1.00 95.00 77 ASP A O 1
ATOM 633 N N . GLU A 1 78 ? 0.959 -25.569 -16.293 1.00 93.75 78 GLU A N 1
ATOM 634 C CA . GLU A 1 78 ? 0.784 -24.298 -17.013 1.00 93.75 78 GLU A CA 1
ATOM 635 C C . GLU A 1 78 ? 0.077 -23.218 -16.173 1.00 93.75 78 GLU A C 1
ATOM 637 O O . GLU A 1 78 ? 0.219 -22.024 -16.455 1.00 93.75 78 GLU A O 1
ATOM 642 N N . GLU A 1 79 ? -0.682 -23.596 -15.138 1.00 94.69 79 GLU A N 1
ATOM 643 C CA . GLU A 1 79 ? -1.349 -22.640 -14.251 1.00 94.69 79 GLU A CA 1
ATOM 644 C C . GLU A 1 79 ? -0.325 -21.958 -13.333 1.00 94.69 79 GLU A C 1
ATOM 646 O O . GLU A 1 79 ? -0.361 -20.735 -13.165 1.00 94.69 79 GLU A O 1
ATOM 651 N N . GLU A 1 80 ? 0.620 -22.718 -12.780 1.00 94.06 80 GLU A N 1
ATOM 652 C CA . GLU A 1 80 ? 1.749 -22.210 -12.007 1.00 94.06 80 GLU A CA 1
ATOM 653 C C . GLU A 1 80 ? 2.610 -21.272 -12.857 1.00 94.06 80 GLU A C 1
ATOM 655 O O . GLU A 1 80 ? 2.874 -20.135 -12.449 1.00 94.06 80 GLU A O 1
ATOM 660 N N . LYS A 1 81 ? 2.969 -21.698 -14.074 1.00 93.31 81 LYS A N 1
ATOM 661 C CA . LYS A 1 81 ? 3.710 -20.865 -15.029 1.00 93.31 81 LYS A CA 1
ATOM 662 C C . LYS A 1 81 ? 2.965 -19.565 -15.346 1.00 93.31 81 LYS A C 1
ATOM 664 O O . LYS A 1 81 ? 3.549 -18.481 -15.304 1.00 93.31 81 LYS A O 1
ATOM 669 N N . SER A 1 82 ? 1.658 -19.642 -15.595 1.00 92.88 82 SER A N 1
ATOM 670 C CA . SER A 1 82 ? 0.820 -18.466 -15.860 1.00 92.88 82 SER A CA 1
ATOM 671 C C . SER A 1 82 ? 0.765 -17.512 -14.663 1.00 92.88 82 SER A C 1
ATOM 673 O O . SER A 1 82 ? 0.879 -16.296 -14.832 1.00 92.88 82 SER A O 1
ATOM 675 N N . LYS A 1 83 ? 0.634 -18.033 -13.435 1.00 92.25 83 LYS A N 1
ATOM 676 C CA . LYS A 1 83 ? 0.681 -17.227 -12.201 1.00 92.25 83 LYS A CA 1
ATOM 677 C C . LYS A 1 83 ? 2.037 -16.552 -12.021 1.00 92.25 83 LYS A C 1
ATOM 679 O O . LYS A 1 83 ? 2.083 -15.385 -11.630 1.00 92.25 83 LYS A O 1
ATOM 684 N N . PHE A 1 84 ? 3.125 -17.255 -12.330 1.00 91.56 84 PHE A N 1
ATOM 685 C CA . PHE A 1 84 ? 4.470 -16.694 -12.288 1.00 91.56 84 PHE A CA 1
ATOM 686 C C . PHE A 1 84 ? 4.612 -15.508 -13.249 1.00 91.56 84 PHE A C 1
ATOM 688 O O . PHE A 1 84 ? 5.038 -14.434 -12.822 1.00 91.56 84 PHE A O 1
ATOM 695 N N . ILE A 1 85 ? 4.196 -15.664 -14.511 1.00 92.25 85 ILE A N 1
ATOM 696 C CA . ILE A 1 85 ? 4.258 -14.596 -15.523 1.00 92.25 85 ILE A CA 1
ATOM 697 C C . ILE A 1 85 ? 3.425 -13.385 -15.087 1.00 92.25 85 ILE A C 1
ATOM 699 O O . ILE A 1 85 ? 3.945 -12.271 -15.056 1.00 92.25 85 ILE A O 1
ATOM 703 N N . ARG A 1 86 ? 2.175 -13.590 -14.646 1.00 94.44 86 ARG A N 1
ATOM 704 C CA . ARG A 1 86 ? 1.312 -12.501 -14.145 1.00 94.44 86 ARG A CA 1
ATOM 705 C C . ARG A 1 86 ? 1.951 -11.735 -12.995 1.00 94.44 86 ARG A C 1
ATOM 707 O O . ARG A 1 86 ? 1.952 -10.509 -12.994 1.00 94.44 86 ARG A O 1
ATOM 714 N N . LYS A 1 87 ? 2.557 -12.450 -12.042 1.00 92.56 87 LYS A N 1
ATOM 715 C CA . LYS A 1 87 ? 3.270 -11.828 -10.922 1.00 92.56 87 LYS A CA 1
ATOM 716 C C . LYS A 1 87 ? 4.464 -10.994 -11.394 1.00 92.56 87 LYS A C 1
ATOM 718 O O . LYS A 1 87 ? 4.746 -9.950 -10.808 1.00 92.56 87 LYS A O 1
ATOM 723 N N . LYS A 1 88 ? 5.176 -11.435 -12.435 1.00 91.44 88 LYS A N 1
ATOM 724 C CA . LYS A 1 88 ? 6.283 -10.666 -13.017 1.00 91.44 88 LYS A CA 1
ATOM 725 C C . LYS A 1 88 ? 5.800 -9.423 -13.754 1.00 91.44 88 LYS A C 1
ATOM 727 O O . LYS A 1 88 ? 6.403 -8.375 -13.553 1.00 91.44 88 LYS A O 1
ATOM 732 N N . ILE A 1 89 ? 4.716 -9.517 -14.522 1.00 94.06 89 ILE A N 1
ATOM 733 C CA . ILE A 1 89 ? 4.071 -8.360 -15.163 1.00 94.06 89 ILE A CA 1
ATOM 734 C C . ILE A 1 89 ? 3.652 -7.346 -14.095 1.00 94.06 89 ILE A C 1
ATOM 736 O O . ILE A 1 89 ? 4.089 -6.201 -14.147 1.00 94.06 89 ILE A O 1
ATOM 740 N N . LEU A 1 90 ? 2.944 -7.794 -13.048 1.00 95.44 90 LEU A N 1
ATOM 741 C CA . LEU A 1 90 ? 2.526 -6.935 -11.937 1.00 95.44 90 LEU A CA 1
ATOM 742 C C . LEU A 1 90 ? 3.706 -6.179 -11.317 1.00 95.44 90 LEU A C 1
ATOM 744 O O . LEU A 1 90 ? 3.613 -4.985 -11.042 1.00 95.44 90 LEU A O 1
ATOM 748 N N . LEU A 1 91 ? 4.822 -6.874 -11.092 1.00 93.44 91 LEU A N 1
ATOM 749 C CA . LEU A 1 91 ? 6.017 -6.289 -10.493 1.00 93.44 91 LEU A CA 1
ATOM 750 C C . LEU A 1 91 ? 6.664 -5.243 -11.409 1.00 93.44 91 LEU A C 1
ATOM 752 O O . LEU A 1 91 ? 7.064 -4.179 -10.934 1.00 93.44 91 LEU A O 1
ATOM 756 N N . GLN A 1 92 ? 6.741 -5.534 -12.711 1.00 92.94 92 GLN A N 1
ATOM 757 C CA . GLN A 1 92 ? 7.268 -4.603 -13.706 1.00 92.94 92 GLN A CA 1
ATOM 758 C C . GLN A 1 92 ? 6.388 -3.361 -13.814 1.00 92.94 92 GLN A C 1
ATOM 760 O O . GLN A 1 92 ? 6.902 -2.255 -13.680 1.00 92.94 92 GLN A O 1
ATOM 765 N N . ASP A 1 93 ? 5.074 -3.522 -13.960 1.00 94.44 93 ASP A N 1
ATOM 766 C CA . ASP A 1 93 ? 4.145 -2.395 -14.071 1.00 94.44 93 ASP A CA 1
ATOM 767 C C . ASP A 1 93 ? 4.134 -1.543 -12.807 1.00 94.44 93 ASP A C 1
ATOM 769 O O . ASP A 1 93 ? 4.147 -0.318 -12.890 1.00 94.44 93 ASP A O 1
ATOM 773 N N . THR A 1 94 ? 4.206 -2.171 -11.630 1.00 95.19 94 THR A N 1
ATOM 774 C CA . THR A 1 94 ? 4.292 -1.457 -10.350 1.00 95.19 94 THR A CA 1
ATOM 775 C C . THR A 1 94 ? 5.465 -0.476 -10.342 1.00 95.19 94 THR A C 1
ATOM 777 O O . THR A 1 94 ? 5.297 0.685 -9.973 1.00 95.19 94 THR A O 1
ATOM 780 N N . VAL A 1 95 ? 6.658 -0.902 -10.765 1.00 93.62 95 VAL A N 1
ATOM 781 C CA . VAL A 1 95 ? 7.848 -0.036 -10.730 1.00 93.62 95 VAL A CA 1
ATOM 782 C C . VAL A 1 95 ? 7.923 0.909 -11.921 1.00 93.62 95 VAL A C 1
ATOM 784 O O . VAL A 1 95 ? 8.263 2.078 -11.738 1.00 93.62 95 VAL A O 1
ATOM 787 N N . LEU A 1 96 ? 7.597 0.429 -13.120 1.00 93.12 96 LEU A N 1
ATOM 788 C CA . LEU A 1 96 ? 7.618 1.228 -14.342 1.00 93.12 96 LEU A CA 1
ATOM 789 C C . LEU A 1 96 ? 6.609 2.370 -14.299 1.00 93.12 96 LEU A C 1
ATOM 791 O O . LEU A 1 96 ? 6.898 3.420 -14.854 1.00 93.12 96 LEU A O 1
ATOM 795 N N . TYR A 1 97 ? 5.481 2.172 -13.619 1.00 93.50 97 TYR A N 1
ATOM 796 C CA . TYR A 1 97 ? 4.398 3.138 -13.557 1.00 93.50 97 TYR A CA 1
ATOM 797 C C . TYR A 1 97 ? 4.361 3.874 -12.214 1.00 93.50 97 TYR A C 1
ATOM 799 O O . TYR A 1 97 ? 4.863 4.992 -12.101 1.00 93.50 97 TYR A O 1
ATOM 807 N N . LEU A 1 98 ? 3.851 3.231 -11.155 1.00 95.81 98 LEU A N 1
ATOM 808 C CA . LEU A 1 98 ? 3.693 3.874 -9.845 1.00 95.81 98 LEU A CA 1
ATOM 809 C C . LEU A 1 98 ? 5.047 4.306 -9.266 1.00 95.81 98 LEU A C 1
ATOM 811 O O . LEU A 1 98 ? 5.194 5.429 -8.786 1.00 95.81 98 LEU A O 1
ATOM 815 N N . GLY A 1 99 ? 6.055 3.436 -9.350 1.00 96.38 99 GLY A N 1
ATOM 816 C CA . GLY A 1 99 ? 7.393 3.717 -8.833 1.00 96.38 99 GLY A CA 1
ATOM 817 C C . GLY A 1 99 ? 8.076 4.867 -9.567 1.00 96.38 99 GLY A C 1
ATOM 818 O O . GLY A 1 99 ? 8.686 5.727 -8.934 1.00 96.38 99 GLY A O 1
ATOM 819 N N . SER A 1 100 ? 7.958 4.910 -10.895 1.00 95.06 100 SER A N 1
ATOM 820 C CA . SER A 1 100 ? 8.516 5.972 -11.739 1.00 95.06 100 SER A CA 1
ATOM 821 C C . SER A 1 100 ? 7.848 7.320 -11.464 1.00 95.06 100 SER A C 1
ATOM 823 O O . SER A 1 100 ? 8.547 8.302 -11.189 1.00 95.06 100 SER A O 1
ATOM 825 N N . VAL A 1 101 ? 6.511 7.357 -11.480 1.00 97.25 101 VAL A N 1
ATOM 826 C CA . VAL A 1 101 ? 5.711 8.572 -11.276 1.00 97.25 101 VAL A CA 1
ATOM 827 C C . VAL A 1 101 ? 5.925 9.139 -9.873 1.00 97.25 101 VAL A C 1
ATOM 829 O O . VAL A 1 101 ? 6.334 10.295 -9.754 1.00 97.25 101 VAL A O 1
ATOM 832 N N . TYR A 1 102 ? 5.753 8.340 -8.812 1.00 98.00 102 TYR A N 1
ATOM 833 C CA . TYR A 1 102 ? 5.922 8.836 -7.441 1.00 98.00 102 TYR A CA 1
ATOM 834 C C . TYR A 1 102 ? 7.359 9.240 -7.136 1.00 98.00 102 TYR A C 1
ATOM 836 O O . TYR A 1 102 ? 7.581 10.279 -6.521 1.00 98.00 102 TYR A O 1
ATOM 844 N N . LYS A 1 103 ? 8.362 8.509 -7.635 1.00 97.38 103 LYS A N 1
ATOM 845 C CA . LYS A 1 103 ? 9.761 8.924 -7.469 1.00 97.38 103 LYS A CA 1
ATOM 846 C C . LYS A 1 103 ? 10.007 10.310 -8.070 1.00 97.38 103 LYS A C 1
ATOM 848 O O . LYS A 1 103 ? 10.564 11.169 -7.391 1.00 97.38 103 LYS A O 1
ATOM 853 N N . LYS A 1 104 ? 9.577 10.544 -9.319 1.00 96.94 104 LYS A N 1
ATOM 854 C CA . LYS A 1 104 ? 9.714 11.853 -9.985 1.00 96.94 104 LYS A CA 1
ATOM 855 C C . LYS A 1 104 ? 8.938 12.941 -9.238 1.00 96.94 104 LYS A C 1
ATOM 857 O O . LYS A 1 104 ? 9.464 14.032 -9.035 1.00 96.94 104 LYS A O 1
ATOM 862 N N . TYR A 1 105 ? 7.725 12.631 -8.786 1.00 97.81 105 TYR A N 1
ATOM 863 C CA . TYR A 1 105 ? 6.898 13.542 -8.002 1.00 97.81 105 TYR A CA 1
ATOM 864 C C . TYR A 1 105 ? 7.586 13.951 -6.690 1.00 97.81 105 TYR A C 1
ATOM 866 O O . TYR A 1 105 ? 7.716 15.139 -6.398 1.00 97.81 105 TYR A O 1
ATOM 874 N N . HIS A 1 106 ? 8.139 12.987 -5.951 1.00 97.88 106 HIS A N 1
ATOM 875 C CA . HIS A 1 106 ? 8.876 13.237 -4.711 1.00 97.88 106 HIS A CA 1
ATOM 876 C C . HIS A 1 106 ? 10.135 14.074 -4.969 1.00 97.88 106 HIS A C 1
ATOM 878 O O . HIS A 1 106 ? 10.424 14.993 -4.202 1.00 97.88 106 HIS A O 1
ATOM 884 N N . SER A 1 107 ? 10.862 13.817 -6.065 1.00 96.81 107 SER A N 1
ATOM 885 C CA . SER A 1 107 ? 12.001 14.650 -6.469 1.00 96.81 107 SER A CA 1
ATOM 886 C C . SER A 1 107 ? 11.597 16.107 -6.690 1.00 96.81 107 SER A C 1
ATOM 888 O O . SER A 1 107 ? 12.299 16.997 -6.216 1.00 96.81 107 SER A O 1
ATOM 890 N N . ILE A 1 108 ? 10.466 16.365 -7.355 1.00 96.31 108 ILE A N 1
ATOM 891 C CA . ILE A 1 108 ? 9.965 17.728 -7.585 1.00 96.31 108 ILE A CA 1
ATOM 892 C C . ILE A 1 108 ? 9.589 18.396 -6.260 1.00 96.31 108 ILE A C 1
ATOM 894 O O . ILE A 1 108 ? 9.993 19.537 -6.021 1.00 96.31 108 ILE A O 1
ATOM 898 N N . ILE A 1 109 ? 8.885 17.691 -5.365 1.00 95.94 109 ILE A N 1
ATOM 899 C CA . ILE A 1 109 ? 8.549 18.216 -4.032 1.00 95.94 109 ILE A CA 1
ATOM 900 C C . ILE A 1 109 ? 9.823 18.614 -3.286 1.00 95.94 109 ILE A C 1
ATOM 902 O O . ILE A 1 109 ? 9.910 19.738 -2.783 1.00 95.94 109 ILE A O 1
ATOM 906 N N . TYR A 1 110 ? 10.814 17.720 -3.253 1.00 96.56 110 TYR A N 1
ATOM 907 C CA . TYR A 1 110 ? 12.063 17.942 -2.537 1.00 96.56 110 TYR A CA 1
ATOM 908 C C . TYR A 1 110 ? 12.881 19.087 -3.142 1.00 96.56 110 TYR A C 1
ATOM 910 O O . TYR A 1 110 ? 13.342 19.951 -2.408 1.00 96.56 110 TYR A O 1
ATOM 918 N N . GLN A 1 111 ? 13.011 19.164 -4.468 1.00 94.94 111 GLN A N 1
ATOM 919 C CA . GLN A 1 111 ? 13.702 20.273 -5.138 1.00 94.94 111 GLN A CA 1
ATOM 920 C C . GLN A 1 111 ? 13.015 21.622 -4.894 1.00 94.94 111 GLN A C 1
ATOM 922 O O . GLN A 1 111 ? 13.690 22.640 -4.764 1.00 94.94 111 GLN A O 1
ATOM 927 N N . THR A 1 112 ? 11.685 21.633 -4.805 1.00 94.44 112 THR A N 1
ATOM 928 C CA . THR A 1 112 ? 10.913 22.867 -4.603 1.00 94.44 112 THR A CA 1
ATOM 929 C C . THR A 1 112 ? 10.970 23.353 -3.155 1.00 94.44 112 THR A C 1
ATOM 931 O O . THR A 1 112 ? 11.105 24.549 -2.907 1.00 94.44 112 THR A O 1
ATOM 934 N N . HIS A 1 113 ? 10.870 22.441 -2.185 1.00 94.00 113 HIS A N 1
ATOM 935 C CA . HIS A 1 113 ? 10.671 22.792 -0.773 1.00 94.00 113 HIS A CA 1
ATOM 936 C C . HIS A 1 113 ? 11.863 22.459 0.128 1.00 94.00 113 HIS A C 1
ATOM 938 O O . HIS A 1 113 ? 11.843 22.794 1.311 1.00 94.00 113 HIS A O 1
ATOM 944 N N . ASN A 1 114 ? 12.881 21.779 -0.404 1.00 93.69 114 ASN A N 1
ATOM 945 C CA . ASN A 1 114 ? 14.014 21.222 0.334 1.00 93.69 114 ASN A CA 1
ATOM 946 C C . ASN A 1 114 ? 13.601 20.300 1.500 1.00 93.69 114 ASN A C 1
ATOM 948 O O . ASN A 1 114 ? 14.300 20.197 2.509 1.00 93.69 114 ASN A O 1
ATOM 952 N N . ARG A 1 115 ? 12.429 19.662 1.385 1.00 93.56 115 ARG A N 1
ATOM 953 C CA . ARG A 1 115 ? 11.875 18.716 2.361 1.00 93.56 115 ARG A CA 1
ATOM 954 C C . ARG A 1 115 ? 10.819 17.818 1.720 1.00 93.56 115 ARG A C 1
ATOM 956 O O . ARG A 1 115 ? 10.195 18.206 0.735 1.00 93.56 115 ARG A O 1
ATOM 963 N N . LEU A 1 116 ? 10.618 16.648 2.312 1.00 95.69 116 LEU A N 1
ATOM 964 C CA . LEU A 1 116 ? 9.483 15.753 2.065 1.00 95.69 116 LEU A CA 1
ATOM 965 C C . LEU A 1 116 ? 8.531 15.798 3.278 1.00 95.69 116 LEU A C 1
ATOM 967 O O . LEU A 1 116 ? 8.918 16.368 4.303 1.00 95.69 116 LEU A O 1
ATOM 971 N N . PRO A 1 117 ? 7.300 15.260 3.178 1.00 92.56 117 PRO A N 1
ATOM 972 C CA . PRO A 1 117 ? 6.345 15.259 4.285 1.00 92.56 117 PRO A CA 1
ATOM 973 C C . PRO A 1 117 ? 6.942 14.731 5.594 1.00 92.56 117 PRO A C 1
ATOM 975 O O . PRO A 1 117 ? 7.719 13.775 5.608 1.00 92.56 117 PRO A O 1
ATOM 978 N N . GLU A 1 118 ? 6.573 15.347 6.711 1.00 89.12 118 GLU A N 1
ATOM 979 C CA . GLU A 1 118 ? 6.887 14.856 8.052 1.00 89.12 118 GLU A CA 1
ATOM 980 C C . GLU A 1 118 ? 5.635 14.194 8.625 1.00 89.12 118 GLU A C 1
ATOM 982 O O . GLU A 1 118 ? 4.544 14.744 8.504 1.00 89.12 118 GLU A O 1
ATOM 987 N N . ILE A 1 119 ? 5.787 13.029 9.259 1.00 86.25 119 ILE A N 1
ATOM 988 C CA . ILE A 1 119 ? 4.677 12.333 9.919 1.00 86.25 119 ILE A CA 1
ATOM 989 C C . ILE A 1 119 ? 4.955 12.180 11.410 1.00 86.25 119 ILE A C 1
ATOM 991 O O . ILE A 1 119 ? 6.105 12.028 11.829 1.00 86.25 119 ILE A O 1
ATOM 995 N N . GLU A 1 120 ? 3.889 12.162 12.210 1.00 79.81 120 GLU A N 1
ATOM 996 C CA . GLU A 1 120 ? 3.959 11.879 13.643 1.00 79.81 120 GLU A CA 1
ATOM 997 C C . GLU A 1 120 ? 3.278 10.535 13.948 1.00 79.81 120 GLU A C 1
ATOM 999 O O . GLU A 1 120 ? 2.058 10.430 14.079 1.00 79.81 120 GLU A O 1
ATOM 1004 N N . LEU A 1 121 ? 4.080 9.481 14.099 1.00 72.06 121 LEU A N 1
ATOM 1005 C CA . LEU A 1 121 ? 3.621 8.147 14.479 1.00 72.06 121 LEU A CA 1
ATOM 1006 C C . LEU A 1 121 ? 3.658 8.002 16.004 1.00 72.06 121 LEU A C 1
ATOM 1008 O O . LEU A 1 121 ? 4.639 7.554 16.601 1.00 72.06 121 LEU A O 1
ATOM 1012 N N . LYS A 1 122 ? 2.560 8.388 16.660 1.00 64.50 122 LYS A N 1
ATOM 1013 C CA . LYS A 1 122 ? 2.427 8.326 18.123 1.00 64.50 122 LYS A CA 1
ATOM 1014 C C . LYS A 1 122 ? 2.344 6.874 18.613 1.00 64.50 122 LYS A C 1
ATOM 1016 O O . LYS A 1 122 ? 1.264 6.292 18.671 1.00 64.50 122 LYS A O 1
ATOM 1021 N N . LYS A 1 123 ? 3.471 6.296 19.042 1.00 64.44 123 LYS A N 1
ATOM 1022 C CA . LYS A 1 123 ? 3.500 5.062 19.847 1.00 64.44 123 LYS A CA 1
ATOM 1023 C C . LYS A 1 123 ? 4.578 5.133 20.928 1.00 64.44 123 LYS A C 1
ATOM 1025 O O . LYS A 1 123 ? 5.731 5.409 20.649 1.00 64.44 123 LYS A O 1
ATOM 1030 N N . LEU A 1 124 ? 4.196 4.861 22.177 1.00 53.91 124 LEU A N 1
ATOM 1031 C CA . LEU A 1 124 ? 5.052 5.082 23.356 1.00 53.91 124 LEU A CA 1
ATOM 1032 C C . LEU A 1 124 ? 6.153 4.025 23.556 1.00 53.91 124 LEU A C 1
ATOM 1034 O O . LEU A 1 124 ? 7.093 4.267 24.303 1.00 53.91 124 LEU A O 1
ATOM 1038 N N . ALA A 1 125 ? 6.035 2.847 22.933 1.00 67.75 125 ALA A N 1
ATOM 1039 C CA . ALA A 1 125 ? 6.975 1.742 23.153 1.00 67.75 125 ALA A CA 1
ATOM 1040 C C . ALA A 1 125 ? 8.188 1.760 22.207 1.00 67.75 125 ALA A C 1
ATOM 1042 O O . ALA A 1 125 ? 9.232 1.209 22.542 1.00 67.75 125 ALA A O 1
ATOM 1043 N N . ILE A 1 126 ? 8.035 2.346 21.018 1.00 75.12 126 ILE A N 1
ATOM 1044 C CA . ILE A 1 126 ? 9.056 2.427 19.969 1.00 75.12 126 ILE A CA 1
ATOM 1045 C C . ILE A 1 126 ? 8.959 3.831 19.381 1.00 75.12 126 ILE A C 1
ATOM 1047 O O . ILE A 1 126 ? 7.865 4.241 18.997 1.00 75.12 126 ILE A O 1
ATOM 1051 N N . ASP A 1 127 ? 10.085 4.538 19.279 1.00 82.44 127 ASP A N 1
ATOM 1052 C CA . ASP A 1 127 ? 10.141 5.837 18.608 1.00 82.44 127 ASP A CA 1
ATOM 1053 C C . ASP A 1 127 ? 10.055 5.650 17.083 1.00 82.44 127 ASP A C 1
ATOM 1055 O O . ASP A 1 127 ? 11.049 5.628 16.354 1.00 82.44 127 ASP A O 1
ATOM 1059 N N . TYR A 1 128 ? 8.828 5.474 16.592 1.00 84.81 128 TYR A N 1
ATOM 1060 C CA . TYR A 1 128 ? 8.559 5.351 15.163 1.00 84.81 128 TYR A CA 1
ATOM 1061 C C . TYR A 1 128 ? 8.900 6.630 14.387 1.00 84.81 128 TYR A C 1
ATOM 1063 O O . TYR A 1 128 ? 9.137 6.543 13.184 1.00 84.81 128 TYR A O 1
ATOM 1071 N N . ASN A 1 129 ? 8.998 7.787 15.053 1.00 87.25 129 ASN A N 1
ATOM 1072 C CA . ASN A 1 129 ? 9.426 9.034 14.420 1.00 87.25 129 ASN A CA 1
ATOM 1073 C C . ASN A 1 129 ? 10.933 9.017 14.134 1.00 87.25 129 ASN A C 1
ATOM 1075 O O . ASN A 1 129 ? 11.370 9.506 13.095 1.00 87.25 129 ASN A O 1
ATOM 1079 N N . GLU A 1 130 ? 11.754 8.457 15.029 1.00 90.25 130 GLU A N 1
ATOM 1080 C CA . GLU A 1 130 ? 13.175 8.213 14.742 1.00 90.25 130 GLU A CA 1
ATOM 1081 C C . GLU A 1 130 ? 13.340 7.237 13.571 1.00 90.25 130 GLU A C 1
ATOM 1083 O O . GLU A 1 130 ? 14.099 7.505 12.640 1.00 90.25 130 GLU A O 1
ATOM 1088 N N . ILE A 1 131 ? 12.594 6.130 13.589 1.00 91.69 131 ILE A N 1
ATOM 1089 C CA . ILE A 1 131 ? 12.634 5.114 12.530 1.00 91.69 131 ILE A CA 1
ATOM 1090 C C . ILE A 1 131 ? 12.233 5.715 11.173 1.00 91.69 131 ILE A C 1
ATOM 1092 O O . ILE A 1 131 ? 12.922 5.497 10.175 1.00 91.69 131 ILE A O 1
ATOM 1096 N N . TYR A 1 132 ? 11.154 6.500 11.140 1.00 94.38 132 TYR A N 1
ATOM 1097 C CA . TYR A 1 132 ? 10.711 7.215 9.947 1.00 94.38 132 TYR A CA 1
ATOM 1098 C C . TYR A 1 132 ? 11.776 8.183 9.426 1.00 94.38 132 TYR A C 1
ATOM 1100 O O . TYR A 1 132 ? 12.088 8.158 8.238 1.00 94.38 132 TYR A O 1
ATOM 1108 N N . ARG A 1 133 ? 12.376 9.000 10.303 1.00 94.31 133 ARG A N 1
ATOM 1109 C CA . ARG A 1 133 ? 13.424 9.954 9.909 1.00 94.31 133 ARG A CA 1
ATOM 1110 C C . ARG A 1 133 ? 14.622 9.257 9.273 1.00 94.31 133 ARG A C 1
ATOM 1112 O O . ARG A 1 133 ? 15.066 9.699 8.223 1.00 94.31 133 ARG A O 1
ATOM 1119 N N . LYS A 1 134 ? 15.078 8.129 9.826 1.00 95.38 134 LYS A N 1
ATOM 1120 C CA . LYS A 1 134 ? 16.175 7.346 9.225 1.00 95.38 134 LYS A CA 1
ATOM 1121 C C . LYS A 1 134 ? 15.814 6.777 7.854 1.00 95.38 134 LYS A C 1
ATOM 1123 O O . LYS A 1 134 ? 16.636 6.813 6.946 1.00 95.38 134 LYS A O 1
ATOM 1128 N N . ALA A 1 135 ? 14.590 6.272 7.689 1.00 96.38 135 ALA A N 1
ATOM 1129 C CA . ALA A 1 135 ? 14.105 5.835 6.380 1.00 96.38 135 ALA A CA 1
ATOM 1130 C C . ALA A 1 135 ? 14.046 7.006 5.382 1.00 96.38 135 ALA A C 1
ATOM 1132 O O . ALA A 1 135 ? 14.403 6.846 4.218 1.00 96.38 135 ALA A O 1
ATOM 1133 N N . MET A 1 136 ? 13.617 8.186 5.836 1.00 96.81 136 MET A N 1
ATOM 1134 C CA . MET A 1 136 ? 13.539 9.388 5.010 1.00 96.81 136 MET A CA 1
ATOM 1135 C C . MET A 1 136 ? 14.921 9.894 4.588 1.00 96.81 136 MET A C 1
ATOM 1137 O O . MET A 1 136 ? 15.111 10.233 3.426 1.00 96.81 136 MET A O 1
ATOM 1141 N N . GLU A 1 137 ? 15.890 9.924 5.504 1.00 96.25 137 GLU A N 1
ATOM 1142 C CA . GLU A 1 137 ? 17.277 10.317 5.224 1.00 96.25 137 GLU A CA 1
ATOM 1143 C C . GLU A 1 137 ? 17.913 9.418 4.155 1.00 96.25 137 GLU A C 1
ATOM 1145 O O . GLU A 1 137 ? 18.491 9.923 3.196 1.00 96.25 137 GLU A O 1
ATOM 1150 N N . ASP A 1 138 ? 17.745 8.099 4.284 1.00 97.12 138 ASP A N 1
ATOM 1151 C CA . ASP A 1 138 ? 18.202 7.097 3.313 1.00 97.12 138 ASP A CA 1
ATOM 1152 C C . ASP A 1 138 ? 17.554 7.298 1.932 1.00 97.12 138 ASP A C 1
ATOM 1154 O O . ASP A 1 138 ? 18.234 7.313 0.907 1.00 97.12 138 ASP A O 1
ATOM 1158 N N . TYR A 1 139 ? 16.243 7.544 1.898 1.00 97.75 139 TYR A N 1
ATOM 1159 C CA . TYR A 1 139 ? 15.515 7.798 0.655 1.00 97.75 139 TYR A CA 1
ATOM 1160 C C . TYR A 1 139 ? 15.902 9.119 -0.015 1.00 97.75 139 TYR A C 1
ATOM 1162 O O . TYR A 1 139 ? 16.111 9.153 -1.226 1.00 97.75 139 TYR A O 1
ATOM 1170 N N . ILE A 1 140 ? 16.037 10.204 0.753 1.00 97.06 140 ILE A N 1
ATOM 1171 C CA . ILE A 1 140 ? 16.489 11.504 0.241 1.00 97.06 140 ILE A CA 1
ATOM 1172 C C . ILE A 1 140 ? 17.916 11.394 -0.293 1.00 97.06 140 ILE A C 1
ATOM 1174 O O . ILE A 1 140 ? 18.189 11.916 -1.372 1.00 97.06 140 ILE A O 1
ATOM 1178 N N . ALA A 1 141 ? 18.811 10.704 0.422 1.00 96.44 141 ALA A N 1
ATOM 1179 C CA . ALA A 1 141 ? 20.170 10.468 -0.050 1.00 96.44 141 ALA A CA 1
ATOM 1180 C C . ALA A 1 141 ? 20.144 9.786 -1.422 1.00 96.44 141 ALA A C 1
ATOM 1182 O O . ALA A 1 141 ? 20.719 10.325 -2.367 1.00 96.44 141 ALA A O 1
ATOM 1183 N N . ALA A 1 142 ? 19.380 8.699 -1.561 1.00 95.88 142 ALA A N 1
ATOM 1184 C CA . ALA A 1 142 ? 19.259 7.983 -2.824 1.00 95.88 142 ALA A CA 1
ATOM 1185 C C . ALA A 1 142 ? 18.634 8.836 -3.946 1.00 95.88 142 ALA A C 1
ATOM 1187 O O . ALA A 1 142 ? 19.105 8.811 -5.086 1.00 95.88 142 ALA A O 1
ATOM 1188 N N . LEU A 1 143 ? 17.619 9.651 -3.630 1.00 94.75 143 LEU A N 1
ATOM 1189 C CA . LEU A 1 143 ? 17.018 10.598 -4.575 1.00 94.75 143 LEU A CA 1
ATOM 1190 C C . LEU A 1 143 ? 18.021 11.646 -5.079 1.00 94.75 143 LEU A C 1
ATOM 1192 O O . LEU A 1 143 ? 17.986 11.999 -6.257 1.00 94.75 143 LEU A O 1
ATOM 1196 N N . VAL A 1 144 ? 18.883 12.163 -4.200 1.00 93.62 144 VAL A N 1
ATOM 1197 C CA . VAL A 1 144 ? 19.842 13.234 -4.517 1.00 93.62 144 VAL A CA 1
ATOM 1198 C C . VAL A 1 144 ? 21.066 12.698 -5.254 1.00 93.62 144 VAL A C 1
ATOM 1200 O O . VAL A 1 144 ? 21.535 13.334 -6.198 1.00 93.62 144 VAL A O 1
ATOM 1203 N N . THR A 1 145 ? 21.593 11.542 -4.847 1.00 93.31 145 THR A N 1
ATOM 1204 C CA . THR A 1 145 ? 22.781 10.937 -5.471 1.00 93.31 145 THR A CA 1
ATOM 1205 C C . THR A 1 145 ? 22.454 10.178 -6.757 1.00 93.31 145 THR 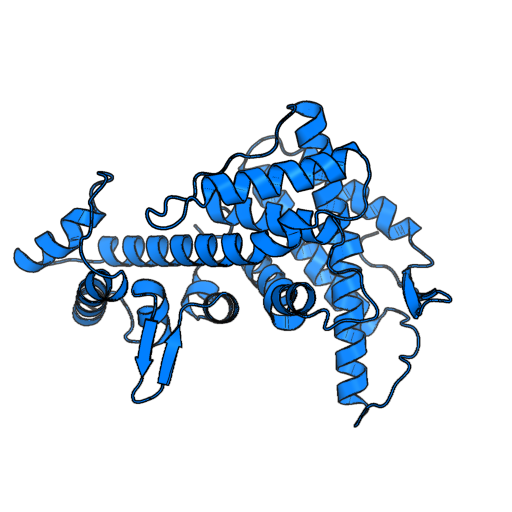A C 1
ATOM 1207 O O . THR A 1 145 ? 23.360 9.879 -7.535 1.00 93.31 145 THR A O 1
ATOM 1210 N N . GLY A 1 146 ? 21.171 9.899 -7.014 1.00 90.94 146 GLY A N 1
ATOM 1211 C CA . GLY A 1 146 ? 20.733 9.084 -8.146 1.00 90.94 146 GLY A CA 1
ATOM 1212 C C . GLY A 1 146 ? 21.003 7.592 -7.941 1.00 90.94 146 GLY A C 1
ATOM 1213 O O . GLY A 1 146 ? 21.086 6.844 -8.918 1.00 90.94 146 GLY A O 1
ATOM 1214 N N . GLU A 1 147 ? 21.161 7.158 -6.688 1.00 91.75 147 GLU A N 1
ATOM 1215 C CA . GLU A 1 147 ? 21.295 5.746 -6.350 1.00 91.75 147 GLU A CA 1
ATOM 1216 C C . GLU A 1 147 ? 20.018 4.972 -6.683 1.00 91.75 147 GLU A C 1
ATOM 1218 O O . GLU A 1 147 ? 18.896 5.484 -6.676 1.00 91.75 147 GLU A O 1
ATOM 1223 N N . GLN A 1 148 ? 20.200 3.692 -6.994 1.00 89.31 148 GLN A N 1
ATOM 1224 C CA . GLN A 1 148 ? 19.093 2.813 -7.359 1.00 89.31 148 GLN A CA 1
ATOM 1225 C C . GLN A 1 148 ? 18.324 2.305 -6.139 1.00 89.31 148 GLN A C 1
ATOM 1227 O O . GLN A 1 148 ? 17.194 1.840 -6.299 1.00 89.31 148 GLN A O 1
ATOM 1232 N N . HIS A 1 149 ? 18.908 2.407 -4.940 1.00 93.44 149 HIS A N 1
ATOM 1233 C CA . HIS A 1 149 ? 18.423 1.737 -3.738 1.00 93.44 149 HIS A CA 1
ATOM 1234 C C . HIS A 1 149 ? 18.239 2.695 -2.571 1.00 93.44 149 HIS A C 1
ATOM 1236 O O . HIS A 1 149 ? 19.129 3.475 -2.262 1.00 93.44 149 HIS A O 1
ATOM 1242 N N . ALA A 1 150 ? 17.111 2.556 -1.877 1.00 93.25 150 ALA A N 1
ATOM 1243 C CA . ALA A 1 150 ? 16.898 3.125 -0.548 1.00 93.25 150 ALA A CA 1
ATOM 1244 C C . ALA A 1 150 ? 16.777 1.955 0.437 1.00 93.25 150 ALA A C 1
ATOM 1246 O O . ALA A 1 150 ? 15.681 1.444 0.693 1.00 93.25 150 ALA A O 1
ATOM 1247 N N . VAL A 1 151 ? 17.925 1.431 0.878 1.00 93.38 151 VAL A N 1
ATOM 1248 C CA . VAL A 1 151 ? 18.017 0.149 1.593 1.00 93.38 151 VAL A CA 1
ATOM 1249 C C . VAL A 1 151 ? 17.300 0.226 2.935 1.00 93.38 151 VAL A C 1
ATOM 1251 O O . VAL A 1 151 ? 16.394 -0.566 3.196 1.00 93.38 151 VAL A O 1
ATOM 1254 N N . THR A 1 152 ? 17.663 1.196 3.774 1.00 95.00 152 THR A N 1
ATOM 1255 C CA . THR A 1 152 ? 17.064 1.364 5.105 1.00 95.00 152 THR A CA 1
ATOM 1256 C C . THR A 1 152 ? 15.562 1.590 4.985 1.00 95.00 152 THR A C 1
ATOM 1258 O O . THR A 1 152 ? 14.780 0.951 5.696 1.00 95.00 152 THR A O 1
ATOM 1261 N N . ALA A 1 153 ? 15.149 2.445 4.046 1.00 95.69 153 ALA A N 1
ATOM 1262 C CA . ALA A 1 153 ? 13.743 2.716 3.785 1.00 95.69 153 ALA A CA 1
ATOM 1263 C C . ALA A 1 153 ? 12.980 1.440 3.397 1.00 95.69 153 ALA A C 1
ATOM 1265 O O . ALA A 1 153 ? 11.932 1.145 3.974 1.00 95.69 153 ALA A O 1
ATOM 1266 N N . SER A 1 154 ? 13.538 0.639 2.486 1.00 95.00 154 SER A N 1
ATOM 1267 C CA . SER A 1 154 ? 12.904 -0.581 1.971 1.00 95.00 154 SER A CA 1
ATOM 1268 C C . SER A 1 154 ? 12.599 -1.605 3.070 1.00 95.00 154 SER A C 1
ATOM 1270 O O . SER A 1 154 ? 11.533 -2.219 3.066 1.00 95.00 154 SER A O 1
ATOM 1272 N N . PHE A 1 155 ? 13.491 -1.766 4.053 1.00 94.06 155 PHE A N 1
ATOM 1273 C CA . PHE A 1 155 ? 13.280 -2.698 5.170 1.00 94.06 155 PHE A CA 1
ATOM 1274 C C . PHE A 1 155 ? 12.273 -2.189 6.209 1.00 94.06 155 PHE A C 1
ATOM 1276 O O . PHE A 1 155 ? 11.560 -2.975 6.839 1.00 94.06 155 PHE A O 1
ATOM 1283 N N . VAL A 1 156 ? 12.215 -0.875 6.413 1.00 93.88 156 VAL A N 1
ATOM 1284 C CA . VAL A 1 156 ? 11.461 -0.261 7.509 1.00 93.88 156 VAL A CA 1
ATOM 1285 C C . VAL A 1 156 ? 10.017 0.055 7.121 1.00 93.88 156 VAL A C 1
ATOM 1287 O O . VAL A 1 156 ? 9.097 -0.193 7.909 1.00 93.88 156 VAL A O 1
ATOM 1290 N N . LEU A 1 157 ? 9.800 0.580 5.913 1.00 95.69 157 LEU A N 1
ATOM 1291 C CA . LEU A 1 157 ? 8.503 1.094 5.469 1.00 95.69 157 LEU A CA 1
ATOM 1292 C C . LEU A 1 157 ? 7.347 0.083 5.562 1.00 95.69 157 LEU A C 1
ATOM 1294 O O . LEU A 1 157 ? 6.286 0.486 6.043 1.00 95.69 157 LEU A O 1
ATOM 1298 N N . PRO A 1 158 ? 7.503 -1.219 5.230 1.00 94.38 158 PRO A N 1
ATOM 1299 C CA . PRO A 1 158 ? 6.414 -2.185 5.392 1.00 94.38 158 PRO A CA 1
ATOM 1300 C C . PRO A 1 158 ? 5.882 -2.258 6.829 1.00 94.38 158 PRO A C 1
ATOM 1302 O O . PRO A 1 158 ? 4.684 -2.443 7.047 1.00 94.38 158 PRO A O 1
ATOM 1305 N N . SER A 1 159 ? 6.766 -2.094 7.819 1.00 91.19 159 SER A N 1
ATOM 1306 C CA . SER A 1 159 ? 6.377 -2.087 9.231 1.00 91.19 159 SER A CA 1
ATOM 1307 C C . SER A 1 159 ? 5.661 -0.791 9.604 1.00 91.19 159 SER A C 1
ATOM 1309 O O . SER A 1 159 ? 4.654 -0.847 10.305 1.00 91.19 159 SER A O 1
ATOM 1311 N N . LEU A 1 160 ? 6.131 0.364 9.115 1.00 93.25 160 LEU A N 1
ATOM 1312 C CA . LEU A 1 160 ? 5.470 1.655 9.348 1.00 93.25 160 LEU A CA 1
ATOM 1313 C C . LEU A 1 160 ? 4.059 1.682 8.751 1.00 93.25 160 LEU A C 1
ATOM 1315 O O . LEU A 1 160 ? 3.129 2.113 9.424 1.00 93.25 160 LEU A O 1
ATOM 1319 N N . ILE A 1 161 ? 3.886 1.143 7.543 1.00 95.00 161 ILE A N 1
ATOM 1320 C CA . ILE A 1 161 ? 2.589 1.039 6.861 1.00 95.00 161 ILE A CA 1
ATOM 1321 C C . ILE A 1 161 ? 1.639 0.111 7.622 1.00 95.00 161 ILE A C 1
ATOM 1323 O O . ILE A 1 161 ? 0.489 0.474 7.856 1.00 95.00 161 ILE A O 1
ATOM 1327 N N . GLU A 1 162 ? 2.107 -1.058 8.080 1.00 92.81 162 GLU A N 1
ATOM 1328 C CA . GLU A 1 162 ? 1.293 -1.962 8.907 1.00 92.81 162 GLU A CA 1
ATOM 1329 C C . GLU A 1 162 ? 0.807 -1.279 10.195 1.00 92.81 162 GLU A C 1
ATOM 1331 O O . GLU A 1 162 ? -0.354 -1.438 10.583 1.00 92.81 162 GLU A O 1
ATOM 1336 N N . GLN A 1 163 ? 1.676 -0.501 10.850 1.00 89.38 163 GLN A N 1
ATOM 1337 C CA . GLN A 1 163 ? 1.310 0.245 12.054 1.00 89.38 163 GLN A CA 1
ATOM 1338 C C . GLN A 1 163 ? 0.348 1.397 11.757 1.00 89.38 163 GLN A C 1
ATOM 1340 O O . GLN A 1 163 ? -0.671 1.507 12.440 1.00 89.38 163 GLN A O 1
ATOM 1345 N N . GLY A 1 164 ? 0.643 2.217 10.745 1.00 91.19 164 GLY A N 1
ATOM 1346 C CA . GLY A 1 164 ? -0.185 3.352 10.340 1.00 91.19 164 GLY A CA 1
ATOM 1347 C C . GLY A 1 164 ? -1.589 2.906 9.949 1.00 91.19 164 GLY A C 1
ATOM 1348 O O . GLY A 1 164 ? -2.568 3.389 10.513 1.00 91.19 164 GLY A O 1
ATOM 1349 N N . LEU A 1 165 ? -1.693 1.897 9.079 1.00 93.75 165 LEU A N 1
ATOM 1350 C CA . LEU A 1 165 ? -2.977 1.361 8.633 1.00 93.75 165 LEU A CA 1
ATOM 1351 C C . LEU A 1 165 ? -3.768 0.744 9.791 1.00 93.75 165 LEU A C 1
ATOM 1353 O O . LEU A 1 165 ? -4.976 0.948 9.907 1.00 93.75 165 LEU A O 1
ATOM 1357 N N . GLY A 1 166 ? -3.087 -0.003 10.668 1.00 92.44 166 GLY A N 1
ATOM 1358 C CA . GLY A 1 166 ? -3.708 -0.606 11.843 1.00 92.44 166 GLY A CA 1
ATOM 1359 C C . GLY A 1 166 ? -4.296 0.433 12.796 1.00 92.44 166 GLY A C 1
ATOM 1360 O O . GLY A 1 166 ? -5.418 0.253 13.264 1.00 92.44 166 GLY A O 1
ATOM 1361 N N . MET A 1 167 ? -3.566 1.523 13.049 1.00 89.56 167 MET A N 1
ATOM 1362 C CA . MET A 1 167 ? -4.036 2.632 13.882 1.00 89.56 167 MET A CA 1
ATOM 1363 C C . MET A 1 167 ? -5.182 3.394 13.217 1.00 89.56 167 MET A C 1
ATOM 1365 O O . MET A 1 167 ? -6.192 3.650 13.864 1.00 89.56 167 MET A O 1
ATOM 1369 N N . ALA A 1 168 ? -5.060 3.714 11.929 1.00 91.62 168 ALA A N 1
ATOM 1370 C CA . ALA A 1 168 ? -6.074 4.471 11.209 1.00 91.62 168 ALA A CA 1
ATOM 1371 C C . ALA A 1 168 ? -7.416 3.716 11.139 1.00 91.62 168 ALA A C 1
ATOM 1373 O O . ALA A 1 168 ? -8.457 4.278 11.480 1.00 91.62 168 ALA A O 1
ATOM 1374 N N . LEU A 1 169 ? -7.398 2.414 10.819 1.00 94.56 169 LEU A N 1
ATOM 1375 C CA . LEU A 1 169 ? -8.603 1.573 10.822 1.00 94.56 169 LEU A CA 1
ATOM 1376 C C . LEU A 1 169 ? -9.203 1.411 12.226 1.00 94.56 169 LEU A C 1
ATOM 1378 O O . LEU A 1 169 ? -10.421 1.480 12.381 1.00 94.56 169 LEU A O 1
ATOM 1382 N N . GLN A 1 170 ? -8.370 1.211 13.253 1.00 92.81 170 GLN A N 1
ATOM 1383 C CA . GLN A 1 170 ? -8.836 1.109 14.639 1.00 92.81 170 GLN A CA 1
ATOM 1384 C C . GLN A 1 170 ? -9.509 2.409 15.098 1.00 92.81 170 GLN A C 1
ATOM 1386 O O . GLN A 1 170 ? -10.615 2.355 15.631 1.00 92.81 170 GLN A O 1
ATOM 1391 N N . ASN A 1 171 ? -8.880 3.563 14.855 1.00 90.25 171 ASN A N 1
ATOM 1392 C CA . ASN A 1 171 ? -9.420 4.877 15.210 1.00 90.25 171 ASN A CA 1
ATOM 1393 C C . ASN A 1 171 ? -10.736 5.156 14.484 1.00 90.25 171 ASN A C 1
ATOM 1395 O O . ASN A 1 171 ? -11.695 5.619 15.098 1.00 90.25 171 ASN A O 1
ATOM 1399 N N . ARG A 1 172 ? -10.807 4.825 13.191 1.00 92.25 172 ARG A N 1
ATOM 1400 C CA . ARG A 1 172 ? -12.021 5.002 12.393 1.00 92.25 172 ARG A CA 1
ATOM 1401 C C . ARG A 1 172 ? -13.164 4.122 12.904 1.00 92.25 172 ARG A C 1
ATOM 1403 O O . ARG A 1 172 ? -14.271 4.619 13.097 1.00 92.25 172 ARG A O 1
ATOM 1410 N N . MET A 1 173 ? -12.896 2.846 13.201 1.00 94.62 173 MET A N 1
ATOM 1411 C CA . MET A 1 173 ? -13.882 1.945 13.814 1.00 94.62 173 MET A CA 1
ATOM 1412 C C . MET A 1 173 ? -14.354 2.472 15.169 1.00 94.62 173 MET A C 1
ATOM 1414 O O . MET A 1 173 ? -15.557 2.528 15.420 1.00 94.62 173 MET A O 1
ATOM 1418 N N . LEU A 1 174 ? -13.411 2.876 16.021 1.00 93.00 174 LEU A N 1
ATOM 1419 C CA . LEU A 1 174 ? -13.681 3.414 17.347 1.00 93.00 174 LEU A CA 1
ATOM 1420 C C . LEU A 1 174 ? -14.607 4.633 17.262 1.00 93.00 174 LEU A C 1
ATOM 1422 O O . LEU A 1 174 ? -15.658 4.641 17.896 1.00 93.00 174 LEU A O 1
ATOM 1426 N N . PHE A 1 175 ? -14.261 5.617 16.430 1.00 90.81 175 PHE A N 1
ATOM 1427 C CA . PHE A 1 175 ? -15.043 6.839 16.267 1.00 90.81 175 PHE A CA 1
ATOM 1428 C C . PHE A 1 175 ? -16.454 6.556 15.735 1.00 90.81 175 PHE A C 1
ATOM 1430 O O . PHE A 1 175 ? -17.434 7.011 16.328 1.00 90.81 175 PHE A O 1
ATOM 1437 N N . LYS A 1 176 ? -16.584 5.740 14.676 1.00 92.56 176 LYS A N 1
ATOM 1438 C CA . LYS A 1 176 ? -17.897 5.380 14.107 1.00 92.56 176 LYS A CA 1
ATOM 1439 C C . LYS A 1 176 ? -18.785 4.663 15.120 1.00 92.56 176 LYS A C 1
ATOM 1441 O O . LYS A 1 176 ? -19.975 4.960 15.184 1.00 92.56 176 LYS A O 1
ATOM 1446 N N . CYS A 1 177 ? -18.224 3.746 15.909 1.00 94.50 177 CYS A N 1
ATOM 1447 C CA . CYS A 1 177 ? -18.986 3.027 16.929 1.00 94.50 177 CYS A CA 1
ATOM 1448 C C . CYS A 1 177 ? -19.428 3.965 18.055 1.00 94.50 177 CYS A C 1
ATOM 1450 O O . CYS A 1 177 ? -20.600 3.949 18.417 1.00 94.50 177 CYS A O 1
ATOM 1452 N N . ILE A 1 178 ? -18.527 4.813 18.568 1.00 92.94 178 ILE A N 1
ATOM 1453 C CA . ILE A 1 178 ? -18.842 5.763 19.646 1.00 92.94 178 ILE A CA 1
ATOM 1454 C C . ILE A 1 178 ? -19.957 6.726 19.224 1.00 92.94 178 ILE A C 1
ATOM 1456 O O . ILE A 1 178 ? -20.881 6.951 19.999 1.00 92.94 178 ILE A O 1
ATOM 1460 N N . MET A 1 179 ? -19.923 7.247 17.994 1.00 90.81 179 MET A N 1
ATOM 1461 C CA . MET A 1 179 ? -20.952 8.166 17.483 1.00 90.81 179 MET A CA 1
ATOM 1462 C C . MET A 1 179 ? -22.334 7.532 17.297 1.00 90.81 179 MET A C 1
ATOM 1464 O O . MET A 1 179 ? -23.325 8.252 17.209 1.00 90.81 179 MET A O 1
ATOM 1468 N N . GLN A 1 180 ? -22.421 6.203 17.249 1.00 93.62 180 GLN A N 1
ATOM 1469 C CA . GLN A 1 180 ? -23.689 5.477 17.139 1.00 93.62 180 GLN A CA 1
ATOM 1470 C C . GLN A 1 180 ? -24.232 5.011 18.495 1.00 93.62 180 GLN A C 1
ATOM 1472 O O . GLN A 1 180 ? -25.356 4.508 18.560 1.00 93.62 180 GLN A O 1
ATOM 1477 N N . LEU A 1 181 ? -23.457 5.153 19.576 1.00 92.50 181 LEU A N 1
ATOM 1478 C CA . LEU A 1 181 ? -23.906 4.776 20.909 1.00 92.50 181 LEU A CA 1
ATOM 1479 C C . LEU A 1 181 ? -24.994 5.729 21.406 1.00 92.50 181 LEU A C 1
ATOM 1481 O O . LEU A 1 181 ? -24.810 6.941 21.449 1.00 92.50 181 LEU A O 1
ATOM 1485 N N . ASN A 1 182 ? -26.098 5.147 21.863 1.00 88.12 182 ASN A N 1
ATOM 1486 C CA . ASN A 1 182 ? -27.190 5.840 22.537 1.00 88.12 182 ASN A CA 1
ATOM 1487 C C . ASN A 1 182 ? -27.529 5.106 23.843 1.00 88.12 182 ASN A C 1
ATOM 1489 O O . ASN A 1 182 ? -27.180 3.934 24.005 1.00 88.12 182 ASN A O 1
ATOM 1493 N N . ASP A 1 183 ? -28.198 5.796 24.769 1.00 86.75 183 ASP A N 1
ATOM 1494 C CA . ASP A 1 183 ? -28.706 5.225 26.026 1.00 86.75 183 ASP A CA 1
ATOM 1495 C C . ASP A 1 183 ? -27.638 4.464 26.837 1.00 86.75 183 ASP A C 1
ATOM 1497 O O . ASP A 1 183 ? -27.739 3.261 27.113 1.00 86.75 183 ASP A O 1
ATOM 1501 N N . LEU A 1 184 ? -26.570 5.183 27.198 1.00 89.38 184 LEU A N 1
ATOM 1502 C CA . LEU A 1 184 ? -25.458 4.647 27.982 1.00 89.38 184 LEU A CA 1
ATOM 1503 C C . LEU A 1 184 ? -25.691 4.790 29.490 1.00 89.38 184 LEU A C 1
ATOM 1505 O O . LEU A 1 184 ? -25.996 5.881 29.984 1.00 89.38 184 LEU A O 1
ATOM 1509 N N . ALA A 1 185 ? -25.477 3.701 30.227 1.00 89.88 185 ALA A N 1
ATOM 1510 C CA . ALA A 1 185 ? -25.345 3.728 31.677 1.00 89.88 185 ALA A CA 1
ATOM 1511 C C . ALA A 1 185 ? -24.072 4.485 32.086 1.00 89.88 185 ALA A C 1
ATOM 1513 O O . ALA A 1 185 ? -23.125 4.610 31.310 1.00 89.88 185 ALA A O 1
ATOM 1514 N N . GLU A 1 186 ? -24.019 4.970 33.326 1.00 88.31 186 GLU A N 1
ATOM 1515 C CA . GLU A 1 186 ? -22.889 5.782 33.800 1.00 88.31 186 GLU A CA 1
ATOM 1516 C C . GLU A 1 186 ? -21.550 5.027 33.732 1.00 88.31 186 GLU A C 1
ATOM 1518 O O . GLU A 1 186 ? -20.526 5.584 33.347 1.00 88.31 186 GLU A O 1
ATOM 1523 N N . GLU A 1 187 ? -21.570 3.721 34.004 1.00 86.94 187 GLU A N 1
ATOM 1524 C CA . GLU A 1 187 ? -20.399 2.850 33.865 1.00 86.94 187 GLU A CA 1
ATOM 1525 C C . GLU A 1 187 ? -19.907 2.750 32.413 1.00 86.94 187 GLU A C 1
ATOM 1527 O O . GLU A 1 187 ? -18.702 2.712 32.176 1.00 86.94 187 GLU A O 1
ATOM 1532 N N . GLU A 1 188 ? -20.819 2.747 31.436 1.00 89.50 188 GLU A N 1
ATOM 1533 C CA . GLU A 1 188 ? -20.490 2.675 30.008 1.00 89.50 188 GLU A CA 1
ATOM 1534 C C . GLU A 1 188 ? -19.928 4.010 29.503 1.00 89.50 188 GLU A C 1
ATOM 1536 O O . GLU A 1 188 ? -18.984 4.020 28.711 1.00 89.50 188 GLU A O 1
ATOM 1541 N N . LYS A 1 189 ? -20.443 5.139 30.012 1.00 87.94 189 LYS A N 1
ATOM 1542 C CA . LYS A 1 189 ? -19.894 6.474 29.727 1.00 87.94 189 LYS A CA 1
ATOM 1543 C C . LYS A 1 189 ? -18.442 6.592 30.184 1.00 87.94 189 LYS A C 1
ATOM 1545 O O . LYS A 1 189 ? -17.600 7.028 29.405 1.00 87.94 189 LYS A O 1
ATOM 1550 N N . ASN A 1 190 ? -18.131 6.103 31.386 1.00 85.88 190 ASN A N 1
ATOM 1551 C CA . ASN A 1 190 ? -16.765 6.104 31.922 1.00 85.88 190 ASN A CA 1
ATOM 1552 C C . ASN A 1 190 ? -15.783 5.280 31.064 1.00 85.88 190 ASN A C 1
ATOM 1554 O O . ASN A 1 190 ? -14.578 5.521 31.093 1.00 85.88 190 ASN A O 1
ATOM 1558 N N . VAL A 1 191 ? -16.271 4.289 30.306 1.00 84.94 191 VAL A N 1
ATOM 1559 C CA . VAL A 1 191 ? -15.436 3.485 29.396 1.00 84.94 191 VAL A CA 1
ATOM 1560 C C . VAL A 1 191 ? -15.096 4.251 28.114 1.00 84.94 191 VAL A C 1
ATOM 1562 O O . VAL A 1 191 ? -13.996 4.076 27.589 1.00 84.94 191 VAL A O 1
ATOM 1565 N N . ILE A 1 192 ? -16.007 5.089 27.609 1.00 88.00 192 ILE A N 1
ATOM 1566 C CA . ILE A 1 192 ? -15.815 5.839 26.356 1.00 88.00 192 ILE A CA 1
ATOM 1567 C C . ILE A 1 192 ? -15.203 7.227 26.557 1.00 88.00 192 ILE A C 1
ATOM 1569 O O . ILE A 1 192 ? -14.543 7.724 25.649 1.00 88.00 192 ILE A O 1
ATOM 1573 N N . GLU A 1 193 ? -15.383 7.841 27.728 1.00 86.00 193 GLU A N 1
ATOM 1574 C CA . GLU A 1 193 ? -14.893 9.186 28.057 1.00 86.00 193 GLU A CA 1
ATOM 1575 C C . GLU A 1 193 ? -13.397 9.392 27.731 1.00 86.00 193 GLU A C 1
ATOM 1577 O O . GLU A 1 193 ? -13.078 10.387 27.073 1.00 86.00 193 GLU A O 1
ATOM 1582 N N . PRO A 1 194 ? -12.482 8.441 28.030 1.00 84.56 194 PRO A N 1
ATOM 1583 C CA . PRO A 1 194 ? -11.075 8.524 27.622 1.00 84.56 194 PRO A CA 1
ATOM 1584 C C . PRO A 1 194 ? -10.820 8.718 26.123 1.00 84.56 194 PRO A C 1
ATOM 1586 O O . PRO A 1 194 ? -9.741 9.160 25.742 1.00 84.56 194 PRO A O 1
ATOM 1589 N N . PHE A 1 195 ? -11.773 8.333 25.274 1.00 83.69 195 PHE A N 1
ATOM 1590 C CA . PHE A 1 195 ? -11.661 8.359 23.815 1.00 83.69 195 PHE A CA 1
ATOM 1591 C C . PHE A 1 195 ? -12.432 9.523 23.181 1.00 83.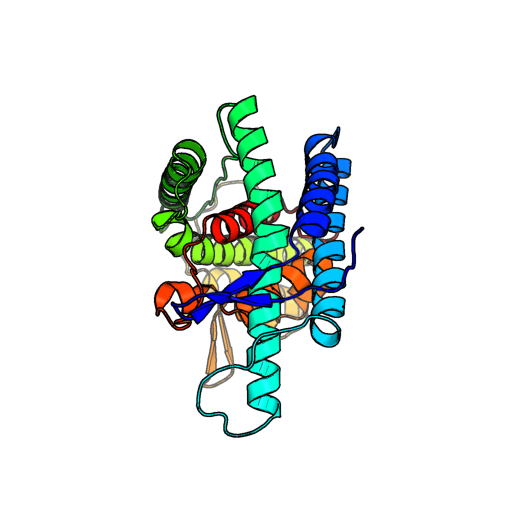69 195 PHE A C 1
ATOM 1593 O O . PHE A 1 195 ? -12.297 9.763 21.984 1.00 83.69 195 PHE A O 1
ATOM 1600 N N . LEU A 1 196 ? -13.236 10.245 23.971 1.00 79.50 196 LEU A N 1
ATOM 1601 C CA . LEU A 1 196 ? -13.957 11.448 23.545 1.00 79.50 196 LEU A CA 1
ATOM 1602 C C . LEU A 1 196 ? -13.105 12.715 23.675 1.00 79.50 196 LEU A C 1
ATOM 1604 O O . LEU A 1 196 ? -13.348 13.703 22.983 1.00 79.50 196 LEU A O 1
ATOM 1608 N N . HIS A 1 197 ? -12.109 12.692 24.558 1.00 70.81 197 HIS A N 1
ATOM 1609 C CA . HIS A 1 197 ? -11.225 13.821 24.814 1.00 70.81 197 HIS A CA 1
ATOM 1610 C C . HIS A 1 197 ? -9.854 13.571 24.187 1.00 70.81 197 HIS A C 1
ATOM 1612 O O . HIS A 1 197 ? -9.268 12.506 24.346 1.00 70.81 197 HIS A O 1
ATOM 1618 N N . ASN A 1 198 ? -9.314 14.575 23.491 1.00 57.25 198 ASN A N 1
ATOM 1619 C CA . ASN A 1 198 ? -8.009 14.499 22.819 1.00 57.25 198 ASN A CA 1
ATOM 1620 C C . ASN A 1 198 ? -6.824 14.652 23.801 1.00 57.25 198 ASN A C 1
ATOM 1622 O O . ASN A 1 198 ? -5.704 14.993 23.411 1.00 57.25 198 ASN A O 1
ATOM 1626 N N . ASP A 1 199 ? -7.087 14.446 25.092 1.00 56.50 199 ASP A N 1
ATOM 1627 C CA . ASP A 1 199 ? -6.082 14.495 26.138 1.00 56.50 199 ASP A CA 1
ATOM 1628 C C . ASP A 1 199 ? -5.221 13.236 26.070 1.00 56.50 199 ASP A C 1
ATOM 1630 O O . ASP A 1 199 ? -5.688 12.141 25.757 1.00 56.50 199 ASP A O 1
ATOM 1634 N N . LYS A 1 200 ? -3.926 13.386 26.362 1.00 59.16 200 LYS A N 1
ATOM 1635 C CA . LYS A 1 200 ? -2.962 12.278 26.382 1.00 59.16 200 LYS A CA 1
ATOM 1636 C C . LYS A 1 200 ? -3.271 11.329 27.549 1.00 59.16 200 LYS A C 1
ATOM 1638 O O . LYS A 1 200 ? -2.590 11.354 28.571 1.00 59.16 200 LYS A O 1
ATOM 1643 N N . MET A 1 201 ? -4.297 10.497 27.403 1.00 62.50 201 MET A N 1
ATOM 1644 C CA . MET A 1 201 ? -4.645 9.455 28.360 1.00 62.50 201 MET A CA 1
ATOM 1645 C C . MET A 1 201 ? -3.638 8.305 28.275 1.00 62.50 201 MET A C 1
ATOM 1647 O O . MET A 1 201 ? -3.386 7.730 27.215 1.00 62.50 201 MET A O 1
ATOM 1651 N N . LEU A 1 202 ? -3.049 7.969 29.422 1.00 62.44 202 LEU A N 1
ATOM 1652 C CA . LEU A 1 202 ? -2.147 6.833 29.572 1.00 62.44 202 LEU A CA 1
ATOM 1653 C C . LEU A 1 202 ? -2.947 5.611 30.016 1.00 62.44 202 LEU A C 1
ATOM 1655 O O . LEU A 1 202 ? -3.417 5.533 31.150 1.00 62.44 202 LEU A O 1
ATOM 1659 N N . PHE A 1 203 ? -3.057 4.623 29.132 1.00 69.12 203 PHE A N 1
ATOM 1660 C CA . PHE A 1 203 ? -3.596 3.318 29.491 1.00 69.12 203 PHE A CA 1
ATOM 1661 C C . PHE A 1 203 ? -2.471 2.432 30.035 1.00 69.12 203 PHE A C 1
ATOM 1663 O O . PHE A 1 203 ? -1.553 2.064 29.309 1.00 69.12 203 PHE A O 1
ATOM 1670 N N . TYR A 1 204 ? -2.561 2.046 31.309 1.00 68.44 204 TYR A N 1
ATOM 1671 C CA . TYR A 1 204 ? -1.609 1.121 31.947 1.00 68.44 204 TYR A CA 1
ATOM 1672 C C . TYR A 1 204 ? -1.835 -0.359 31.565 1.00 68.44 204 TYR A C 1
ATOM 1674 O O . TYR A 1 204 ? -1.107 -1.239 32.021 1.00 68.44 204 TYR A O 1
ATOM 1682 N N . GLY A 1 205 ? -2.857 -0.648 30.754 1.00 72.75 205 GLY A N 1
ATOM 1683 C CA . GLY A 1 205 ? -3.192 -1.987 30.268 1.00 72.75 205 GLY A CA 1
ATOM 1684 C C . GLY A 1 205 ? -2.659 -2.269 28.862 1.00 72.75 205 GLY A C 1
ATOM 1685 O O . GLY A 1 205 ? -2.285 -1.364 28.120 1.00 72.75 205 GLY A O 1
ATOM 1686 N N . THR A 1 206 ? -2.657 -3.546 28.469 1.00 80.94 206 THR A N 1
ATOM 1687 C CA . THR A 1 206 ? -2.388 -3.916 27.068 1.00 80.94 206 THR A CA 1
ATOM 1688 C C . THR A 1 206 ? -3.473 -3.362 26.144 1.00 80.94 206 THR A C 1
ATOM 1690 O O . THR A 1 206 ? -4.625 -3.245 26.562 1.00 80.94 206 THR A O 1
ATOM 1693 N N . GLU A 1 207 ? -3.130 -3.102 24.877 1.00 84.88 207 GLU A N 1
ATOM 1694 C CA . GLU A 1 207 ? -4.099 -2.702 23.842 1.00 84.88 207 GLU A CA 1
ATOM 1695 C C . GLU A 1 207 ? -5.334 -3.610 23.854 1.00 84.88 207 GLU A C 1
ATOM 1697 O O . GLU A 1 207 ? -6.459 -3.125 23.946 1.00 84.88 207 GLU A O 1
ATOM 1702 N N . LYS A 1 208 ? -5.112 -4.931 23.875 1.00 87.12 208 LYS A N 1
ATOM 1703 C CA . LYS A 1 208 ? -6.185 -5.920 23.954 1.00 87.12 208 LYS A CA 1
ATOM 1704 C C . LYS A 1 208 ? -7.085 -5.679 25.163 1.00 87.12 208 LYS A C 1
ATOM 1706 O O . LYS A 1 208 ? -8.294 -5.603 25.012 1.00 87.12 208 LYS A O 1
ATOM 1711 N N . TYR A 1 209 ? -6.502 -5.570 26.355 1.00 86.19 209 TYR A N 1
ATOM 1712 C CA . TYR A 1 209 ? -7.269 -5.425 27.592 1.00 86.19 209 TYR A CA 1
ATOM 1713 C C . TYR A 1 209 ? -8.132 -4.157 27.596 1.00 86.19 209 TYR A C 1
ATOM 1715 O O . TYR A 1 209 ? -9.293 -4.202 27.999 1.00 86.19 209 TYR A O 1
ATOM 1723 N N . THR A 1 210 ? -7.574 -3.039 27.129 1.00 85.31 210 THR A N 1
ATOM 1724 C CA . THR A 1 210 ? -8.287 -1.760 27.051 1.00 85.31 210 THR A CA 1
ATOM 1725 C C . THR A 1 210 ? -9.421 -1.825 26.028 1.00 85.31 210 THR A C 1
ATOM 1727 O O . THR A 1 210 ? -10.561 -1.484 26.337 1.00 85.31 210 THR A O 1
ATOM 1730 N N . MET A 1 211 ? -9.131 -2.319 24.826 1.00 91.12 211 MET A N 1
ATOM 1731 C CA . MET A 1 211 ? -10.070 -2.301 23.704 1.00 91.12 211 MET A CA 1
ATOM 1732 C C . MET A 1 211 ? -11.117 -3.420 23.760 1.00 91.12 211 MET A C 1
ATOM 1734 O O . MET A 1 211 ? 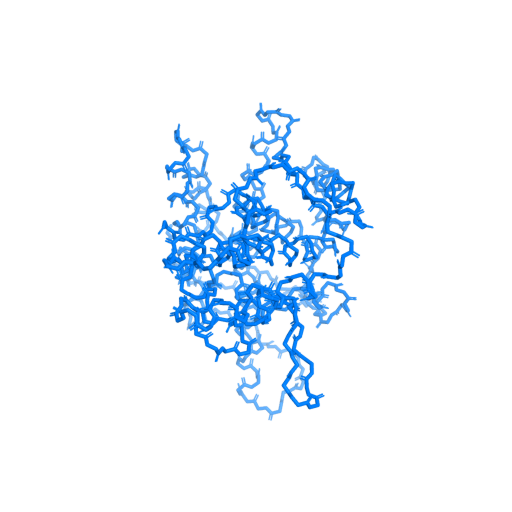-12.188 -3.283 23.179 1.00 91.12 211 MET A O 1
ATOM 1738 N N . GLU A 1 212 ? -10.862 -4.522 24.472 1.00 91.56 212 GLU A N 1
ATOM 1739 C CA . GLU A 1 212 ? -11.816 -5.633 24.607 1.00 91.56 212 GLU A CA 1
ATOM 1740 C C . GLU A 1 212 ? -13.097 -5.201 25.336 1.00 91.56 212 GLU A C 1
ATOM 1742 O O . GLU A 1 212 ? -14.186 -5.659 24.988 1.00 91.56 212 GLU A O 1
ATOM 1747 N N . LYS A 1 213 ? -12.996 -4.278 26.303 1.00 90.38 213 LYS A N 1
ATOM 1748 C CA . LYS A 1 213 ? -14.174 -3.704 26.972 1.00 90.38 213 LYS A CA 1
ATOM 1749 C C . LYS A 1 213 ? -15.040 -2.902 26.002 1.00 90.38 213 LYS A C 1
ATOM 1751 O O . LYS A 1 213 ? -16.251 -3.097 25.976 1.00 90.38 213 LYS A O 1
ATOM 1756 N N . LEU A 1 214 ? -14.414 -2.059 25.180 1.00 92.75 214 LEU A N 1
ATOM 1757 C CA . LEU A 1 214 ? -15.102 -1.291 24.141 1.00 92.75 214 LEU A CA 1
ATOM 1758 C C . LEU A 1 214 ? -15.734 -2.203 23.092 1.00 92.75 214 LEU A C 1
ATOM 1760 O O . LEU A 1 214 ? -16.891 -2.014 22.739 1.00 92.75 214 LEU A O 1
ATOM 1764 N N . TYR A 1 215 ? -15.008 -3.230 22.643 1.00 94.38 215 TYR A N 1
ATOM 1765 C CA . TYR A 1 215 ? -15.530 -4.199 21.684 1.00 94.38 215 TYR A CA 1
ATOM 1766 C C . TYR A 1 215 ? -16.816 -4.862 22.188 1.00 94.38 215 TYR A C 1
ATOM 1768 O O . TYR A 1 215 ? -17.810 -4.909 21.465 1.00 94.38 215 TYR A O 1
ATOM 1776 N N . ARG A 1 216 ? -16.818 -5.340 23.441 1.00 94.00 216 ARG A N 1
ATOM 1777 C CA . ARG A 1 216 ? -18.005 -5.954 24.055 1.00 94.00 216 ARG A CA 1
ATOM 1778 C C . ARG A 1 216 ? -19.167 -4.970 24.132 1.00 94.00 216 ARG A C 1
ATOM 1780 O O . ARG A 1 216 ? -20.249 -5.315 23.675 1.00 94.00 216 ARG A O 1
ATOM 1787 N N . LEU A 1 217 ? -18.917 -3.745 24.598 1.00 94.12 217 LEU A N 1
ATOM 1788 C CA . LEU A 1 217 ? -19.931 -2.690 24.645 1.00 94.12 217 LEU A CA 1
ATOM 1789 C C . LEU A 1 217 ? -20.531 -2.419 23.256 1.00 94.12 217 LEU A C 1
ATOM 1791 O O . LEU A 1 217 ? -21.748 -2.371 23.104 1.00 94.12 217 LEU A O 1
ATOM 1795 N N . PHE A 1 218 ? -19.695 -2.286 22.224 1.00 95.88 218 PHE A N 1
ATOM 1796 C CA . PHE A 1 218 ? -20.157 -2.017 20.862 1.00 95.88 218 PHE A CA 1
ATOM 1797 C C . PHE A 1 218 ? -20.998 -3.162 20.285 1.00 95.88 218 PHE A C 1
ATOM 1799 O O . PHE A 1 218 ? -21.990 -2.917 19.596 1.00 95.88 218 PHE A O 1
ATOM 1806 N N . VAL A 1 219 ? -20.630 -4.409 20.586 1.00 95.88 219 VAL A N 1
ATOM 1807 C CA . VAL A 1 219 ? -21.402 -5.594 20.192 1.00 95.88 219 VAL A CA 1
ATOM 1808 C C . VAL A 1 219 ? -22.731 -5.668 20.945 1.00 95.88 219 VAL A C 1
ATOM 1810 O O . VAL A 1 219 ? -23.765 -5.918 20.329 1.00 95.88 219 VAL A O 1
ATOM 1813 N N . GLU A 1 220 ? -22.726 -5.429 22.257 1.00 94.88 220 GLU A N 1
ATOM 1814 C CA . GLU A 1 220 ? -23.921 -5.466 23.112 1.00 94.88 220 GLU A CA 1
ATOM 1815 C C . GLU A 1 220 ? -24.936 -4.384 22.729 1.00 94.88 220 GLU A C 1
ATOM 1817 O O . GLU A 1 220 ? -26.135 -4.653 22.671 1.00 94.88 220 GLU A O 1
ATOM 1822 N N . LYS A 1 221 ? -24.460 -3.180 22.392 1.00 94.31 221 LYS A N 1
ATOM 1823 C CA . LYS A 1 221 ? -25.290 -2.064 21.909 1.00 94.31 221 LYS A CA 1
ATOM 1824 C C . LYS A 1 221 ? -25.669 -2.186 20.430 1.00 94.31 221 LYS A C 1
ATOM 1826 O O . LYS A 1 221 ? -26.380 -1.331 19.912 1.00 94.31 221 LYS A O 1
ATOM 1831 N N . GLY A 1 222 ? -25.205 -3.231 19.741 1.00 94.19 222 GLY A N 1
ATOM 1832 C CA . GLY A 1 222 ? -25.544 -3.506 18.345 1.00 94.19 222 GLY A CA 1
ATOM 1833 C C . GLY A 1 222 ? -24.928 -2.545 17.323 1.00 94.19 222 GLY A C 1
ATOM 1834 O O . GLY A 1 222 ? -25.302 -2.607 16.154 1.00 94.19 222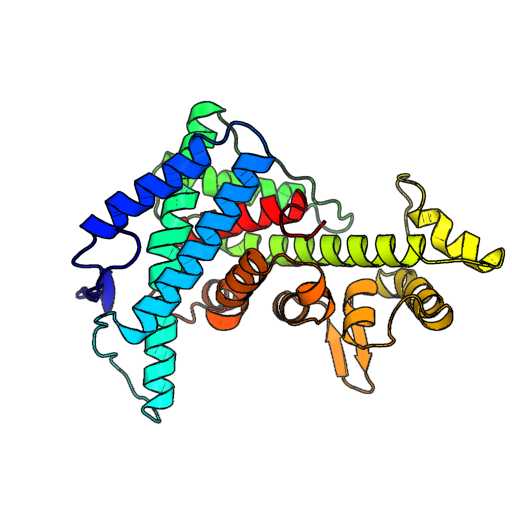 GLY A O 1
ATOM 1835 N N . VAL A 1 223 ? -23.981 -1.690 17.727 1.00 95.69 223 VAL A N 1
ATOM 1836 C CA . VAL A 1 223 ? -23.294 -0.734 16.833 1.00 95.69 223 VAL A CA 1
ATOM 1837 C C . VAL A 1 223 ? -22.117 -1.368 16.084 1.00 95.69 223 VAL A C 1
ATOM 1839 O O . VAL A 1 223 ? -21.635 -0.816 15.100 1.00 95.69 223 VAL A O 1
ATOM 1842 N N . LEU A 1 224 ? -21.665 -2.555 16.512 1.00 95.69 224 LEU A N 1
ATOM 1843 C CA . LEU A 1 224 ? -20.623 -3.326 15.837 1.00 95.69 224 LEU A CA 1
ATOM 1844 C C . LEU A 1 224 ? -21.015 -4.802 15.723 1.00 95.69 224 LEU A C 1
ATOM 1846 O O . LEU A 1 224 ? -21.412 -5.444 16.694 1.00 95.69 224 LEU A O 1
ATOM 1850 N N . LYS A 1 225 ? -20.861 -5.382 14.527 1.00 94.69 225 LYS A N 1
ATOM 1851 C CA . LYS A 1 225 ? -21.100 -6.818 14.316 1.00 94.69 225 LYS A CA 1
ATOM 1852 C C . LYS A 1 225 ? -20.064 -7.643 15.080 1.00 94.69 225 LYS A C 1
ATOM 1854 O O . LYS A 1 225 ? -18.867 -7.373 14.970 1.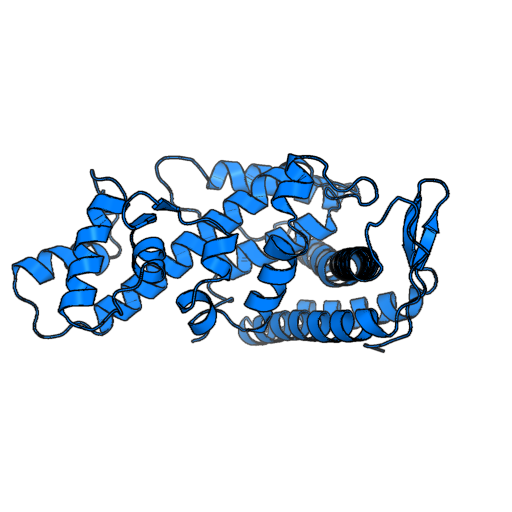00 94.69 225 LYS A O 1
ATOM 1859 N N . ASN A 1 226 ? -20.517 -8.698 15.758 1.00 94.19 226 ASN A N 1
ATOM 1860 C CA . ASN A 1 226 ? -19.633 -9.640 16.439 1.00 94.19 226 ASN A CA 1
ATOM 1861 C C . ASN A 1 226 ? -18.914 -10.546 15.428 1.00 94.19 226 ASN A C 1
ATOM 1863 O O . ASN A 1 226 ? -19.425 -11.604 15.050 1.00 94.19 226 ASN A O 1
ATOM 1867 N N . THR A 1 227 ? -17.744 -10.116 14.961 1.00 91.94 227 THR A N 1
ATOM 1868 C CA . THR A 1 227 ? -16.925 -10.869 14.009 1.00 91.94 227 THR A CA 1
ATOM 1869 C C . THR A 1 227 ? -15.468 -10.923 14.473 1.00 91.94 227 THR A C 1
ATOM 1871 O O . THR A 1 227 ? -14.977 -9.965 15.073 1.00 91.94 227 THR A O 1
ATOM 1874 N N . PRO A 1 228 ? -14.737 -12.012 14.161 1.00 90.31 228 PRO A N 1
ATOM 1875 C CA . PRO A 1 228 ? -13.311 -12.105 14.475 1.00 90.31 228 PRO A CA 1
ATOM 1876 C C . PRO A 1 228 ? -12.473 -10.966 13.881 1.00 90.31 228 PRO A C 1
ATOM 1878 O O . PRO A 1 228 ? -11.476 -10.566 14.478 1.00 90.31 228 PRO A O 1
ATOM 1881 N N . ASP A 1 229 ? -12.878 -10.448 12.720 1.00 90.88 229 ASP A N 1
ATOM 1882 C CA . ASP A 1 229 ? -12.186 -9.356 12.036 1.00 90.88 229 ASP A CA 1
ATOM 1883 C C . ASP A 1 229 ? -12.355 -8.040 12.793 1.00 90.88 229 ASP A C 1
ATOM 1885 O O . ASP A 1 229 ? -11.364 -7.363 13.062 1.00 90.88 229 ASP A O 1
ATOM 1889 N N . ASN A 1 230 ? -13.583 -7.713 13.208 1.00 94.06 230 ASN A N 1
ATOM 1890 C CA . ASN A 1 230 ? -13.860 -6.502 13.979 1.00 94.06 230 ASN A CA 1
ATOM 1891 C C . ASN A 1 230 ? -13.157 -6.540 15.339 1.00 94.06 230 ASN A C 1
ATOM 1893 O O . ASN A 1 230 ? -12.523 -5.563 15.739 1.00 94.06 230 ASN A O 1
ATOM 1897 N N . GLU A 1 231 ? -13.193 -7.692 16.015 1.00 94.19 231 GLU A N 1
ATOM 1898 C CA . GLU A 1 231 ? -12.454 -7.895 17.261 1.00 94.19 231 GLU A CA 1
ATOM 1899 C C . GLU A 1 231 ? -10.946 -7.709 17.040 1.00 94.19 231 GLU A C 1
ATOM 1901 O O . GLU A 1 231 ? -10.293 -7.002 17.804 1.00 94.19 231 GLU A O 1
ATOM 1906 N N . MET A 1 232 ? -10.374 -8.298 15.983 1.00 94.25 232 MET A N 1
ATOM 1907 C CA . MET A 1 232 ? -8.948 -8.173 15.662 1.00 94.25 232 MET A CA 1
ATOM 1908 C C . MET A 1 232 ? -8.544 -6.728 15.340 1.00 94.25 232 MET A C 1
ATOM 1910 O O . MET A 1 232 ? -7.478 -6.297 15.778 1.00 94.25 232 MET A O 1
ATOM 1914 N N . ILE A 1 233 ? -9.351 -5.986 14.577 1.00 93.75 233 ILE A N 1
ATOM 1915 C CA . ILE A 1 233 ? -9.060 -4.588 14.227 1.00 93.75 233 ILE A CA 1
ATOM 1916 C C . ILE A 1 233 ? -9.039 -3.731 15.491 1.00 93.75 233 ILE A C 1
ATOM 1918 O O . ILE A 1 233 ? -8.057 -3.021 15.726 1.00 93.75 233 ILE A O 1
ATOM 1922 N N . LEU A 1 234 ? -10.078 -3.854 16.324 1.00 93.25 234 LEU A N 1
ATOM 1923 C CA . LEU A 1 234 ? -10.239 -3.012 17.502 1.00 93.25 234 LEU A CA 1
ATOM 1924 C C . LEU A 1 234 ? -9.292 -3.397 18.640 1.00 93.25 234 LEU A C 1
ATOM 1926 O O . LEU A 1 234 ? -8.797 -2.517 19.326 1.00 93.25 234 LEU A O 1
ATOM 1930 N N . THR A 1 235 ? -9.002 -4.681 18.849 1.00 91.25 235 THR A N 1
ATOM 1931 C CA . THR A 1 235 ? -8.205 -5.148 20.005 1.00 91.25 235 THR A CA 1
ATOM 1932 C C . THR A 1 235 ? -6.762 -5.529 19.666 1.00 91.25 235 THR A C 1
ATOM 1934 O O . THR A 1 235 ? -5.980 -5.889 20.549 1.00 91.25 235 THR A O 1
ATOM 1937 N N . GLY A 1 236 ? -6.405 -5.516 18.380 1.00 88.50 236 GLY A N 1
ATOM 1938 C CA . GLY A 1 236 ? -5.128 -6.006 17.861 1.00 88.50 236 GLY A CA 1
ATOM 1939 C C . GLY A 1 236 ? -5.028 -7.537 17.773 1.00 88.50 236 GLY A C 1
ATOM 1940 O O . GLY A 1 236 ? -4.134 -8.058 17.091 1.00 88.50 236 GLY A O 1
ATOM 1941 N N . VAL A 1 237 ? -5.923 -8.288 18.433 1.00 89.56 237 VAL A N 1
ATOM 1942 C CA . VAL A 1 237 ? -5.929 -9.754 18.405 1.00 89.56 237 VAL A CA 1
ATOM 1943 C C . VAL A 1 237 ? -7.294 -10.366 18.740 1.00 89.56 237 VAL A C 1
ATOM 1945 O O . VAL A 1 237 ? -7.827 -10.148 19.816 1.00 89.56 237 VAL A O 1
ATOM 1948 N N . CYS A 1 238 ? -7.789 -11.269 17.894 1.00 86.50 238 CYS A N 1
ATOM 1949 C CA . CYS A 1 238 ? -8.937 -12.124 18.217 1.00 86.50 238 CYS A CA 1
ATOM 1950 C C . CYS A 1 238 ? -8.467 -13.529 18.648 1.00 86.50 238 CYS A C 1
ATOM 1952 O O . CYS A 1 238 ? -7.545 -14.102 18.056 1.00 86.50 238 CYS A O 1
ATOM 1954 N N . LEU A 1 239 ? -9.090 -14.111 19.679 1.00 80.25 239 LEU A N 1
ATOM 1955 C CA . LEU A 1 239 ? -8.851 -15.499 20.098 1.00 80.25 239 LEU A CA 1
ATOM 1956 C C . LEU A 1 239 ? -10.047 -16.379 19.715 1.00 80.25 239 LEU A C 1
ATOM 1958 O O . LEU A 1 239 ? -11.056 -16.407 20.412 1.00 80.25 239 LEU A O 1
ATOM 1962 N N . LYS A 1 240 ? -9.919 -17.161 18.636 1.00 71.75 240 LYS A N 1
ATOM 1963 C CA . LYS A 1 240 ? -10.961 -18.102 18.198 1.00 71.75 240 LYS A CA 1
ATOM 1964 C C . LYS A 1 240 ? -10.568 -19.534 18.566 1.00 71.75 240 LYS A C 1
ATOM 1966 O O . LYS A 1 240 ? -9.878 -20.230 17.814 1.00 71.75 240 LYS A O 1
ATOM 1971 N N . GLY A 1 241 ? -10.985 -19.979 19.751 1.00 73.81 241 GLY A N 1
ATOM 1972 C CA . GLY A 1 241 ? -10.602 -21.285 20.299 1.00 73.81 241 GLY A CA 1
ATOM 1973 C C . GLY A 1 241 ? -9.082 -21.390 20.477 1.00 73.81 241 GLY A C 1
ATOM 1974 O O . GLY A 1 241 ? -8.484 -20.577 21.172 1.00 73.81 241 GLY A O 1
ATOM 1975 N N . LYS A 1 242 ? -8.438 -22.367 19.819 1.00 69.56 242 LYS A N 1
ATOM 1976 C CA . LYS A 1 242 ? -6.965 -22.511 19.824 1.00 69.56 242 LYS A CA 1
ATOM 1977 C C . LYS A 1 242 ? -6.239 -21.585 18.835 1.00 69.56 242 LYS A C 1
ATOM 1979 O O . LYS A 1 242 ? -5.012 -21.542 18.848 1.00 69.56 242 LYS A O 1
ATOM 1984 N N . ARG A 1 243 ? -6.950 -20.889 17.939 1.00 78.00 243 ARG A N 1
ATOM 1985 C CA . ARG A 1 243 ? -6.334 -20.048 16.901 1.00 78.00 243 ARG A CA 1
ATOM 1986 C C . ARG A 1 243 ? -6.263 -18.595 17.364 1.00 78.00 243 ARG A C 1
ATOM 1988 O O . ARG A 1 243 ? -7.284 -17.981 17.663 1.00 78.00 243 ARG A O 1
ATOM 1995 N N . LYS A 1 244 ? -5.047 -18.044 17.376 1.00 85.31 244 LYS A N 1
ATOM 1996 C CA . LYS A 1 244 ? -4.788 -16.618 17.593 1.00 85.31 244 LYS A CA 1
ATOM 1997 C C . LYS A 1 244 ? -4.835 -15.897 16.254 1.00 85.31 244 LYS A C 1
ATOM 1999 O O . LYS A 1 244 ? -4.117 -16.271 15.325 1.00 85.31 244 LYS A O 1
ATOM 2004 N N . LEU A 1 245 ? -5.662 -14.864 16.161 1.00 86.31 245 LEU A N 1
ATOM 2005 C CA . LEU A 1 245 ? -5.721 -13.999 15.002 1.00 86.31 245 LEU A CA 1
ATOM 2006 C C . LEU A 1 245 ? -5.079 -12.648 15.314 1.00 86.31 245 LEU A C 1
ATOM 2008 O O . LEU A 1 245 ? -5.682 -11.840 16.001 1.00 86.31 245 LEU A O 1
ATOM 2012 N N . THR A 1 246 ? -3.864 -12.405 14.827 1.00 88.38 246 THR A N 1
ATOM 2013 C CA . THR A 1 246 ? -3.140 -11.138 15.019 1.00 88.38 246 THR A CA 1
ATOM 2014 C C . THR A 1 246 ? -3.430 -10.142 13.904 1.00 88.38 246 THR A C 1
ATOM 2016 O O . THR A 1 246 ? -3.583 -10.546 12.750 1.00 88.38 246 THR A O 1
ATOM 2019 N N . ARG A 1 247 ? -3.437 -8.849 14.241 1.00 90.19 247 ARG A N 1
ATOM 2020 C CA . ARG A 1 247 ? -3.545 -7.739 13.289 1.00 90.19 247 ARG A CA 1
ATOM 2021 C C . ARG A 1 247 ? -2.255 -7.586 12.469 1.00 90.19 247 ARG A C 1
ATOM 2023 O O . ARG A 1 247 ? -1.341 -6.883 12.878 1.00 90.19 247 ARG A O 1
ATOM 2030 N N . THR A 1 248 ? -2.176 -8.288 11.341 1.00 91.12 248 THR A N 1
ATOM 2031 C CA . THR A 1 248 ? -1.096 -8.172 10.340 1.00 91.12 248 THR A CA 1
ATOM 2032 C C . THR A 1 248 ? -1.589 -7.402 9.119 1.00 91.12 248 THR A C 1
ATOM 2034 O O . THR A 1 248 ? -2.785 -7.451 8.826 1.00 91.12 248 THR A O 1
ATOM 2037 N N . LEU A 1 249 ? -0.688 -6.803 8.337 1.00 91.62 249 LEU A N 1
ATOM 2038 C CA . LEU A 1 249 ? -1.034 -6.020 7.143 1.00 91.62 249 LEU A CA 1
ATOM 2039 C C . LEU A 1 249 ? -1.945 -6.788 6.175 1.00 91.62 249 LEU A C 1
ATOM 2041 O O . LEU A 1 249 ? -3.044 -6.340 5.868 1.00 91.62 249 LEU A O 1
ATOM 2045 N N . GLY A 1 250 ? -1.564 -8.013 5.800 1.00 93.06 250 GLY A N 1
ATOM 2046 C CA . GLY A 1 250 ? -2.374 -8.843 4.900 1.00 93.06 250 GLY A CA 1
ATOM 2047 C C . GLY A 1 250 ? -3.745 -9.246 5.458 1.00 93.06 250 GLY A C 1
ATOM 2048 O O . GLY A 1 250 ? -4.613 -9.652 4.701 1.00 93.06 250 GLY A O 1
ATOM 2049 N N . ARG A 1 251 ? -3.980 -9.143 6.771 1.00 92.94 251 ARG A N 1
ATOM 2050 C CA . ARG A 1 251 ? -5.304 -9.404 7.363 1.00 92.94 251 ARG A CA 1
ATOM 2051 C C . ARG A 1 251 ? -6.147 -8.151 7.460 1.00 92.94 251 ARG A C 1
ATOM 2053 O O . ARG A 1 251 ? -7.350 -8.240 7.273 1.00 92.94 251 ARG A O 1
ATOM 2060 N N . LEU A 1 252 ? -5.520 -7.005 7.720 1.00 94.81 252 LEU A N 1
ATOM 2061 C CA . LEU A 1 252 ? -6.185 -5.709 7.627 1.00 94.81 252 LEU A CA 1
ATOM 2062 C C . LEU A 1 252 ? -6.749 -5.513 6.219 1.00 94.81 252 LEU A C 1
ATOM 2064 O O . LEU A 1 252 ? -7.951 -5.320 6.076 1.00 94.81 252 LEU A O 1
ATOM 2068 N N . LEU A 1 253 ? -5.911 -5.690 5.194 1.00 95.81 253 LEU A N 1
ATOM 2069 C CA . LEU A 1 253 ? -6.278 -5.517 3.783 1.00 95.81 253 LEU A CA 1
ATOM 2070 C C . LEU A 1 253 ? -7.322 -6.522 3.267 1.00 95.81 253 LEU A C 1
ATOM 2072 O O . LEU A 1 253 ? -7.955 -6.265 2.252 1.00 95.81 253 LEU A O 1
ATOM 2076 N N . ASN A 1 254 ? -7.508 -7.655 3.947 1.00 94.88 254 ASN A N 1
ATOM 2077 C CA . ASN A 1 254 ? -8.514 -8.665 3.596 1.00 94.88 254 ASN A CA 1
ATOM 2078 C C . ASN A 1 254 ? -9.754 -8.619 4.502 1.00 94.88 254 ASN A C 1
ATOM 2080 O O . ASN A 1 254 ? -10.612 -9.495 4.413 1.00 94.88 254 ASN A O 1
ATOM 2084 N N . SER A 1 255 ? -9.839 -7.649 5.415 1.00 94.38 255 SER A N 1
ATOM 2085 C CA . SER A 1 255 ? -10.985 -7.529 6.313 1.00 94.38 255 SER A CA 1
ATOM 2086 C C . SER A 1 255 ? -12.172 -6.862 5.617 1.00 94.38 255 SER A C 1
ATOM 2088 O O . SER A 1 255 ? -12.008 -5.953 4.796 1.00 94.38 255 SER A O 1
ATOM 2090 N N . ASN A 1 256 ? -13.385 -7.268 6.000 1.00 94.38 256 ASN A N 1
ATOM 2091 C CA . ASN A 1 256 ? -14.610 -6.637 5.499 1.00 94.38 256 ASN A CA 1
ATOM 2092 C C . ASN A 1 256 ? -14.643 -5.140 5.829 1.00 94.38 256 ASN A C 1
ATOM 2094 O O . ASN A 1 256 ? -14.970 -4.331 4.971 1.00 94.38 256 ASN A O 1
ATOM 2098 N N . PHE A 1 257 ? -14.228 -4.768 7.044 1.00 94.56 257 PHE A N 1
ATOM 2099 C CA . PHE A 1 257 ? -14.205 -3.370 7.468 1.00 94.56 257 PHE A CA 1
ATOM 2100 C C . PHE A 1 257 ? -13.250 -2.523 6.615 1.00 94.56 257 PHE A C 1
ATOM 2102 O O . PHE A 1 257 ? -13.627 -1.449 6.169 1.00 94.56 257 PHE A O 1
ATOM 2109 N N . ALA A 1 258 ? -12.043 -3.010 6.303 1.00 95.19 258 ALA A N 1
ATOM 2110 C CA . ALA A 1 258 ? -11.150 -2.284 5.397 1.00 95.19 258 ALA A CA 1
ATOM 2111 C C . ALA A 1 258 ? -11.754 -2.125 3.992 1.00 95.19 258 ALA A C 1
ATOM 2113 O O . ALA A 1 258 ? -11.622 -1.064 3.396 1.00 95.19 258 ALA A O 1
ATOM 2114 N N . SER A 1 259 ? -12.462 -3.141 3.490 1.00 95.94 259 SER A N 1
ATOM 2115 C CA . SER A 1 259 ? -13.153 -3.071 2.192 1.00 95.94 259 SER A CA 1
ATOM 2116 C C . SER A 1 259 ? -14.293 -2.043 2.184 1.00 95.94 259 SER A C 1
ATOM 2118 O O . SER A 1 259 ? -14.542 -1.363 1.185 1.00 95.94 259 SER A O 1
ATOM 2120 N N . GLU A 1 260 ? -14.983 -1.907 3.316 1.00 95.31 260 GLU A N 1
ATOM 2121 C CA . GLU A 1 260 ? -16.044 -0.922 3.515 1.00 95.31 260 GLU A CA 1
ATOM 2122 C C . GLU A 1 260 ? -15.481 0.501 3.651 1.00 95.31 260 GLU A C 1
ATOM 2124 O O . GLU A 1 260 ? -16.056 1.413 3.062 1.00 95.31 260 GLU A O 1
ATOM 2129 N N . GLU A 1 261 ? -14.339 0.697 4.317 1.00 95.62 261 GLU A N 1
ATOM 2130 C CA . GLU A 1 261 ? -13.817 2.033 4.648 1.00 95.62 261 GLU A CA 1
ATOM 2131 C C . GLU A 1 261 ? -12.752 2.591 3.690 1.00 95.62 261 GLU A C 1
ATOM 2133 O O . GLU A 1 261 ? -12.678 3.806 3.535 1.00 95.62 261 GLU A O 1
ATOM 2138 N N . ILE A 1 262 ? -11.910 1.759 3.071 1.00 98.00 262 ILE A N 1
ATOM 2139 C CA . ILE A 1 262 ? -10.816 2.211 2.191 1.00 98.00 262 ILE A CA 1
ATOM 2140 C C . ILE A 1 262 ? -11.350 2.400 0.768 1.00 98.00 262 ILE A C 1
ATOM 2142 O O . ILE A 1 262 ? -12.161 1.600 0.286 1.00 98.00 262 ILE A O 1
ATOM 2146 N N . LEU A 1 263 ? -10.899 3.457 0.091 1.00 98.12 263 LEU A N 1
ATOM 2147 C CA . LEU A 1 263 ? -11.171 3.695 -1.325 1.00 98.12 263 LEU A CA 1
ATOM 2148 C C . LEU A 1 263 ? -10.714 2.495 -2.176 1.00 98.12 263 LEU A C 1
ATOM 2150 O O . LEU A 1 263 ? -9.630 1.952 -1.939 1.00 98.12 263 LEU A O 1
ATOM 2154 N N . PRO A 1 264 ? -11.517 2.053 -3.160 1.00 97.56 264 PRO A N 1
ATOM 2155 C CA . PRO A 1 264 ? -11.222 0.838 -3.916 1.00 97.56 264 PRO A CA 1
ATOM 2156 C C . PRO A 1 264 ? -9.880 0.912 -4.654 1.00 97.56 264 PRO A C 1
ATOM 2158 O O . PRO A 1 264 ? -9.164 -0.084 -4.689 1.00 97.56 264 PRO A O 1
ATOM 2161 N N . GLU A 1 265 ? -9.500 2.085 -5.159 1.00 97.81 265 GLU A N 1
ATOM 2162 C CA . GLU A 1 265 ? -8.209 2.348 -5.798 1.00 97.81 265 GLU A CA 1
ATOM 2163 C C . GLU A 1 265 ? -7.024 2.030 -4.878 1.00 97.81 265 GLU A C 1
ATOM 2165 O O . GLU A 1 265 ? -6.091 1.316 -5.251 1.00 97.81 265 GLU A O 1
ATOM 2170 N N . TYR A 1 266 ? -7.076 2.544 -3.648 1.00 98.19 266 TYR A N 1
ATOM 2171 C CA . TYR A 1 266 ? -6.036 2.343 -2.646 1.00 98.19 266 TYR A CA 1
ATOM 2172 C C . TYR A 1 266 ? -6.009 0.904 -2.141 1.00 98.19 266 TYR A C 1
ATOM 2174 O O . TYR A 1 266 ? -4.930 0.333 -1.964 1.00 98.19 266 TYR A O 1
ATOM 2182 N N . LEU A 1 267 ? -7.180 0.304 -1.915 1.00 98.19 267 LEU A N 1
ATOM 2183 C CA . LEU A 1 267 ? -7.278 -1.078 -1.459 1.00 98.19 267 LEU A CA 1
ATOM 2184 C C . LEU A 1 267 ? -6.692 -2.043 -2.493 1.00 98.19 267 LEU A C 1
ATOM 2186 O O . LEU A 1 267 ? -5.873 -2.885 -2.132 1.00 98.19 267 LEU A O 1
ATOM 2190 N N . ASP A 1 268 ? -7.062 -1.883 -3.763 1.00 97.81 268 ASP A N 1
ATOM 2191 C CA . ASP A 1 268 ? -6.560 -2.692 -4.872 1.00 97.81 268 ASP A CA 1
ATOM 2192 C C . ASP A 1 268 ? -5.035 -2.567 -5.016 1.00 97.81 268 ASP A C 1
ATOM 2194 O O . ASP A 1 268 ? -4.324 -3.576 -5.052 1.00 97.81 268 ASP A O 1
ATOM 2198 N N . ALA A 1 269 ? -4.508 -1.338 -4.993 1.00 97.62 269 ALA A N 1
ATOM 2199 C CA . ALA A 1 269 ? -3.069 -1.094 -5.056 1.00 97.62 269 ALA A CA 1
ATOM 2200 C C . ALA A 1 269 ? -2.318 -1.722 -3.868 1.00 97.62 269 ALA A C 1
ATOM 2202 O O . ALA A 1 269 ? -1.302 -2.395 -4.056 1.00 97.62 269 ALA A O 1
ATOM 2203 N N . MET A 1 270 ? -2.824 -1.565 -2.639 1.00 97.75 270 MET A N 1
ATOM 2204 C CA . MET A 1 270 ? -2.215 -2.162 -1.447 1.00 97.75 270 MET A CA 1
ATOM 2205 C C . MET A 1 270 ? -2.289 -3.695 -1.450 1.00 97.75 270 MET A C 1
ATOM 2207 O O . MET A 1 270 ? -1.334 -4.346 -1.023 1.00 97.75 270 MET A O 1
ATOM 2211 N N . GLN A 1 271 ? -3.386 -4.292 -1.926 1.00 97.62 271 GLN A N 1
ATOM 2212 C CA . GLN A 1 271 ? -3.524 -5.747 -2.036 1.00 97.62 271 GLN A CA 1
ATOM 2213 C C . GLN A 1 271 ? -2.539 -6.318 -3.061 1.00 97.62 271 GLN A C 1
ATOM 2215 O O . GLN A 1 271 ? -1.780 -7.237 -2.735 1.00 97.62 271 GLN A O 1
ATOM 2220 N N . LYS A 1 272 ? -2.454 -5.715 -4.250 1.00 96.56 272 LYS A N 1
ATOM 2221 C CA . LYS A 1 272 ? -1.451 -6.074 -5.258 1.00 96.56 272 LYS A CA 1
ATOM 2222 C C . LYS A 1 272 ? -0.028 -5.973 -4.703 1.00 96.56 272 LYS A C 1
ATOM 2224 O O . LYS A 1 272 ? 0.765 -6.905 -4.836 1.00 96.56 272 LYS A O 1
ATOM 2229 N N . PHE A 1 273 ? 0.286 -4.882 -4.006 1.00 95.81 273 PHE A N 1
ATOM 2230 C CA . PHE A 1 273 ? 1.630 -4.618 -3.496 1.00 95.81 273 PHE A CA 1
ATOM 2231 C C . PHE A 1 273 ? 2.025 -5.516 -2.308 1.00 95.81 273 PHE A C 1
ATOM 2233 O O . PHE A 1 273 ? 3.086 -6.143 -2.301 1.00 95.81 273 PHE A O 1
ATOM 2240 N N . PHE A 1 274 ? 1.183 -5.628 -1.281 1.00 95.44 274 PHE A N 1
ATOM 2241 C CA . PHE A 1 274 ? 1.546 -6.329 -0.044 1.00 95.44 274 PHE A CA 1
ATOM 2242 C C . PHE A 1 274 ? 1.121 -7.794 0.003 1.00 95.44 274 PHE A C 1
ATOM 2244 O O . PHE A 1 274 ? 1.723 -8.556 0.761 1.00 95.44 274 PHE A O 1
ATOM 2251 N N . ILE A 1 275 ? 0.121 -8.204 -0.782 1.00 94.38 275 ILE A N 1
ATOM 2252 C CA . ILE A 1 275 ? -0.413 -9.571 -0.761 1.00 94.38 275 ILE A CA 1
ATOM 2253 C C . ILE A 1 275 ? 0.060 -10.347 -1.987 1.00 94.38 275 ILE A C 1
ATOM 2255 O O . ILE A 1 275 ? 0.746 -11.355 -1.827 1.00 94.38 275 ILE A O 1
ATOM 2259 N N . GLU A 1 276 ? -0.255 -9.879 -3.197 1.00 93.88 276 GLU A N 1
ATOM 2260 C CA . GLU A 1 276 ? 0.084 -10.607 -4.430 1.00 93.88 276 GLU A CA 1
ATOM 2261 C C . GLU A 1 276 ? 1.598 -10.608 -4.689 1.00 93.88 276 GLU A C 1
ATOM 2263 O O . GLU A 1 276 ? 2.233 -11.664 -4.831 1.00 93.88 276 GLU A O 1
ATOM 2268 N N . LEU A 1 277 ? 2.212 -9.420 -4.682 1.00 92.62 277 LEU A N 1
ATOM 2269 C CA . LEU A 1 277 ? 3.660 -9.289 -4.817 1.00 92.62 277 LEU A CA 1
ATOM 2270 C C . LEU A 1 277 ? 4.394 -9.792 -3.576 1.00 92.62 277 LEU A C 1
ATOM 2272 O O . LEU A 1 277 ? 5.461 -10.394 -3.709 1.00 92.62 277 LEU A O 1
ATOM 2276 N N . ASN A 1 278 ? 3.782 -9.650 -2.396 1.00 91.94 278 ASN A N 1
ATOM 2277 C CA . ASN A 1 278 ? 4.365 -10.041 -1.115 1.00 91.94 278 ASN A CA 1
ATOM 2278 C C . ASN A 1 278 ? 5.706 -9.322 -0.852 1.00 91.94 278 ASN A C 1
ATOM 2280 O O . ASN A 1 278 ? 6.672 -9.925 -0.372 1.00 91.94 278 ASN A O 1
ATOM 2284 N N . ILE A 1 279 ? 5.756 -8.019 -1.174 1.00 91.69 279 ILE A N 1
ATOM 2285 C CA . ILE A 1 279 ? 6.976 -7.191 -1.177 1.00 91.69 279 ILE A CA 1
ATOM 2286 C C . ILE A 1 279 ? 7.751 -7.294 0.139 1.00 91.69 279 ILE A C 1
ATOM 2288 O O . ILE A 1 279 ? 8.965 -7.475 0.120 1.00 91.69 279 ILE A O 1
ATOM 2292 N N . ARG A 1 280 ? 7.059 -7.284 1.286 1.00 90.44 280 ARG A N 1
ATOM 2293 C CA . ARG A 1 280 ? 7.693 -7.438 2.605 1.00 90.44 280 ARG A CA 1
ATOM 2294 C C . ARG A 1 280 ? 8.548 -8.704 2.684 1.00 90.44 280 ARG A C 1
ATOM 2296 O O . ARG A 1 280 ? 9.697 -8.635 3.102 1.00 90.44 280 ARG A O 1
ATOM 2303 N N . ASN A 1 281 ? 7.998 -9.857 2.306 1.00 89.88 281 ASN A N 1
ATOM 2304 C CA . ASN A 1 281 ? 8.737 -11.115 2.388 1.00 89.88 281 ASN A CA 1
ATOM 2305 C C . ASN A 1 281 ? 9.822 -11.196 1.311 1.00 89.88 281 ASN A C 1
ATOM 2307 O O . ASN A 1 281 ? 10.891 -11.734 1.580 1.00 89.88 281 ASN A O 1
ATOM 2311 N N . CYS A 1 282 ? 9.588 -10.631 0.123 1.00 89.88 282 CYS A N 1
ATOM 2312 C CA . CYS A 1 282 ? 10.610 -10.550 -0.918 1.00 89.88 282 CYS A CA 1
ATOM 2313 C C . CYS A 1 282 ? 11.834 -9.736 -0.466 1.00 89.88 282 CYS A C 1
ATOM 2315 O O . CYS A 1 282 ? 12.951 -10.214 -0.638 1.00 89.88 282 CYS A O 1
ATOM 2317 N N . ILE A 1 283 ? 11.634 -8.585 0.186 1.00 89.56 283 ILE A N 1
ATOM 2318 C CA . ILE A 1 283 ? 12.716 -7.764 0.759 1.00 89.56 283 ILE A CA 1
ATOM 2319 C C . ILE A 1 283 ? 13.414 -8.504 1.910 1.00 89.56 283 ILE A C 1
ATOM 2321 O O . ILE A 1 283 ? 14.637 -8.592 1.944 1.00 89.56 283 ILE A O 1
ATOM 2325 N N . MET A 1 284 ? 12.646 -9.071 2.848 1.00 86.81 284 MET A N 1
ATOM 2326 C CA . MET A 1 284 ? 13.199 -9.687 4.064 1.00 86.81 284 MET A CA 1
ATOM 2327 C C . MET A 1 284 ? 13.965 -10.989 3.820 1.00 86.81 284 MET A C 1
ATOM 2329 O O . MET A 1 284 ? 14.865 -11.323 4.589 1.00 86.81 284 MET A O 1
ATOM 2333 N N . HIS A 1 285 ? 13.569 -11.757 2.808 1.00 85.25 285 HIS A N 1
ATOM 2334 C CA . HIS A 1 285 ? 14.060 -13.119 2.602 1.00 85.25 285 HIS A CA 1
ATOM 2335 C C . HIS A 1 285 ? 14.744 -13.324 1.246 1.00 85.25 285 HIS A C 1
ATOM 2337 O O . HIS A 1 285 ? 15.240 -14.417 0.994 1.00 85.25 285 HIS A O 1
ATOM 2343 N N . GLY A 1 286 ? 14.771 -12.311 0.372 1.00 76.31 286 GLY A N 1
ATOM 2344 C CA . GLY A 1 286 ? 15.397 -12.414 -0.949 1.00 76.31 286 GLY A CA 1
ATOM 2345 C C . GLY A 1 286 ? 14.690 -13.393 -1.892 1.00 76.31 286 GLY A C 1
ATOM 2346 O O . GLY A 1 286 ? 15.322 -13.961 -2.772 1.00 76.31 286 GLY A O 1
ATOM 2347 N N . LEU A 1 287 ? 13.380 -13.613 -1.720 1.00 65.06 287 LEU A N 1
ATOM 2348 C CA . LEU A 1 287 ? 12.620 -14.690 -2.386 1.00 65.06 287 LEU A CA 1
ATOM 2349 C C . LEU A 1 287 ? 12.361 -14.478 -3.891 1.00 65.06 287 LEU A C 1
ATOM 2351 O O . LEU A 1 287 ? 11.585 -15.223 -4.485 1.00 65.06 287 LEU A O 1
ATOM 2355 N N . GLY A 1 288 ? 12.940 -13.455 -4.520 1.00 62.09 288 GLY A N 1
ATOM 2356 C CA . GLY A 1 288 ? 12.747 -13.195 -5.943 1.00 62.09 288 GLY A CA 1
ATOM 2357 C C . GLY A 1 288 ? 14.062 -12.898 -6.642 1.00 62.09 288 GLY A C 1
ATOM 2358 O O . GLY A 1 288 ? 14.454 -11.748 -6.773 1.00 62.09 288 GLY A O 1
ATOM 2359 N N . GLU A 1 289 ? 14.696 -13.951 -7.143 1.00 60.19 289 GLU A N 1
ATOM 2360 C CA . GLU A 1 289 ? 16.052 -13.925 -7.708 1.00 60.19 289 GLU A CA 1
ATOM 2361 C C . GLU A 1 289 ? 16.201 -13.055 -8.970 1.00 60.19 289 GLU A C 1
ATOM 2363 O O . GLU A 1 289 ? 17.314 -12.724 -9.357 1.00 60.19 289 GLU A O 1
ATOM 2368 N N . THR A 1 290 ? 15.095 -12.653 -9.610 1.00 68.00 290 THR A N 1
ATOM 2369 C CA . THR A 1 290 ? 15.118 -11.930 -10.898 1.00 68.00 290 THR A CA 1
ATOM 2370 C C . THR A 1 290 ? 14.567 -10.503 -10.843 1.00 68.00 290 THR A C 1
ATOM 2372 O O . THR A 1 290 ? 14.278 -9.916 -11.887 1.00 68.00 290 THR A O 1
ATOM 2375 N N . PHE A 1 291 ? 14.379 -9.938 -9.645 1.00 80.50 291 PHE A N 1
ATOM 2376 C CA . PHE A 1 291 ? 13.955 -8.546 -9.491 1.00 80.50 291 PHE A CA 1
ATOM 2377 C C . PHE A 1 291 ? 14.650 -7.855 -8.321 1.00 80.50 291 PHE A C 1
ATOM 2379 O O . PHE A 1 291 ? 14.847 -8.439 -7.259 1.00 80.50 291 PHE A O 1
ATOM 2386 N N . ASP A 1 292 ? 14.964 -6.580 -8.514 1.00 86.00 292 ASP A N 1
ATOM 2387 C CA . ASP A 1 292 ? 15.559 -5.731 -7.495 1.00 86.00 292 ASP A CA 1
ATOM 2388 C C . ASP A 1 292 ? 14.487 -5.144 -6.564 1.00 86.00 292 ASP A C 1
ATOM 2390 O O . ASP A 1 292 ? 13.899 -4.094 -6.823 1.00 86.00 292 ASP A O 1
ATOM 2394 N N . TYR A 1 293 ? 14.217 -5.833 -5.455 1.00 88.06 293 TYR A N 1
ATOM 2395 C CA . TYR A 1 293 ? 13.237 -5.380 -4.460 1.00 88.06 293 TYR A CA 1
ATOM 2396 C C . TYR A 1 293 ? 13.712 -4.200 -3.603 1.00 88.06 293 TYR A C 1
ATOM 2398 O O . TYR A 1 293 ? 12.931 -3.698 -2.796 1.00 88.06 293 TYR A O 1
ATOM 2406 N N . LEU A 1 294 ? 14.960 -3.750 -3.768 1.00 90.06 294 LEU A N 1
ATOM 2407 C CA . LEU A 1 294 ? 15.478 -2.543 -3.122 1.00 90.06 294 LEU A CA 1
ATOM 2408 C C . LEU A 1 294 ? 15.343 -1.310 -4.020 1.00 90.06 294 LEU A C 1
ATOM 2410 O O . LEU A 1 294 ? 15.754 -0.220 -3.619 1.00 90.06 294 LEU A O 1
ATOM 2414 N N . ASN A 1 295 ? 14.757 -1.467 -5.212 1.00 91.69 295 ASN A N 1
ATOM 2415 C CA . ASN A 1 295 ? 14.525 -0.387 -6.157 1.00 91.69 295 ASN A CA 1
ATOM 2416 C C . ASN A 1 295 ? 13.831 0.807 -5.483 1.00 91.69 295 ASN A C 1
ATOM 2418 O O . ASN A 1 295 ? 12.751 0.681 -4.900 1.00 91.69 295 ASN A O 1
ATOM 2422 N N . ILE A 1 296 ? 14.425 1.990 -5.628 1.00 95.56 296 ILE A N 1
ATOM 2423 C CA . ILE A 1 296 ? 13.934 3.251 -5.062 1.00 95.56 296 ILE A CA 1
ATOM 2424 C C . ILE A 1 296 ? 12.484 3.583 -5.466 1.00 95.56 296 ILE A C 1
ATOM 2426 O O . ILE A 1 296 ? 11.775 4.247 -4.716 1.00 95.56 296 ILE A O 1
ATOM 2430 N N . GLY A 1 297 ? 12.000 3.088 -6.609 1.00 96.31 297 GLY A N 1
ATOM 2431 C CA . GLY A 1 297 ? 10.599 3.207 -7.017 1.00 96.31 297 GLY A CA 1
ATOM 2432 C C . GLY A 1 297 ? 9.635 2.465 -6.085 1.00 96.31 297 GLY A C 1
ATOM 2433 O O . GLY A 1 297 ? 8.566 2.985 -5.784 1.00 96.31 297 GLY A O 1
ATOM 2434 N N . LEU A 1 298 ? 10.018 1.298 -5.551 1.00 96.50 298 LEU A N 1
ATOM 2435 C CA . LEU A 1 298 ? 9.220 0.605 -4.530 1.00 96.50 298 LEU A CA 1
ATOM 2436 C C . LEU A 1 298 ? 9.186 1.398 -3.221 1.00 96.50 298 LEU A C 1
ATOM 2438 O O . LEU A 1 298 ? 8.134 1.495 -2.589 1.00 96.50 298 LEU A O 1
ATOM 2442 N N . ALA A 1 299 ? 10.314 2.000 -2.832 1.00 97.12 299 ALA A N 1
ATOM 2443 C CA . ALA A 1 299 ? 10.366 2.891 -1.676 1.00 97.12 299 ALA A CA 1
ATOM 2444 C C . ALA A 1 299 ? 9.472 4.125 -1.877 1.00 97.12 299 ALA A C 1
ATOM 2446 O O . ALA A 1 299 ? 8.736 4.486 -0.961 1.00 97.12 299 ALA A O 1
ATOM 2447 N N . ALA A 1 300 ? 9.461 4.718 -3.076 1.00 98.12 300 ALA A N 1
ATOM 2448 C CA . ALA A 1 300 ? 8.588 5.842 -3.408 1.00 98.12 300 ALA A CA 1
ATOM 2449 C C . ALA A 1 300 ? 7.102 5.484 -3.235 1.00 98.12 300 ALA A C 1
ATOM 2451 O O . ALA A 1 300 ? 6.378 6.212 -2.564 1.00 98.12 300 ALA A O 1
ATOM 2452 N N . ILE A 1 301 ? 6.663 4.329 -3.747 1.00 98.38 301 ILE A N 1
ATOM 2453 C CA . ILE A 1 301 ? 5.284 3.843 -3.560 1.00 98.38 301 ILE A CA 1
ATOM 2454 C C . ILE A 1 301 ? 4.958 3.690 -2.072 1.00 98.38 301 ILE A C 1
ATOM 2456 O O . ILE A 1 301 ? 3.915 4.147 -1.612 1.00 98.38 301 ILE A O 1
ATOM 2460 N N . MET A 1 302 ? 5.855 3.065 -1.308 1.00 98.19 302 MET A N 1
ATOM 2461 C CA . MET A 1 302 ? 5.647 2.842 0.121 1.00 98.19 302 MET A CA 1
ATOM 2462 C C . MET A 1 302 ? 5.592 4.150 0.925 1.00 98.19 302 MET A C 1
ATOM 2464 O O . MET A 1 302 ? 4.768 4.260 1.830 1.00 98.19 302 MET A O 1
ATOM 2468 N N . PHE A 1 303 ? 6.423 5.146 0.603 1.00 98.06 303 PHE A N 1
ATOM 2469 C CA . PHE A 1 303 ? 6.323 6.473 1.218 1.00 98.06 303 PHE A CA 1
ATOM 2470 C C . PHE A 1 303 ? 4.995 7.142 0.901 1.00 98.06 303 PHE A C 1
ATOM 2472 O O . PHE A 1 303 ? 4.334 7.604 1.826 1.00 98.06 303 PHE A O 1
ATOM 2479 N N . GLN A 1 304 ? 4.588 7.135 -0.371 1.00 98.06 304 GLN A N 1
ATOM 2480 C CA . GLN A 1 304 ? 3.327 7.738 -0.784 1.00 98.06 304 GLN A CA 1
ATOM 2481 C C . GLN A 1 304 ? 2.147 7.092 -0.042 1.00 98.06 304 GLN A C 1
ATOM 2483 O O . GLN A 1 304 ? 1.385 7.792 0.612 1.00 98.06 304 GLN A O 1
ATOM 2488 N N . MET A 1 305 ? 2.080 5.754 -0.012 1.00 97.50 305 MET A N 1
ATOM 2489 C CA . MET A 1 305 ? 1.067 5.020 0.758 1.00 97.50 305 MET A CA 1
ATOM 2490 C C . MET A 1 305 ? 1.086 5.379 2.248 1.00 97.50 305 MET A C 1
ATOM 2492 O O . MET A 1 305 ? 0.031 5.533 2.854 1.00 97.50 305 MET A O 1
ATOM 2496 N N . LEU A 1 306 ? 2.269 5.488 2.862 1.00 97.00 306 LEU A N 1
ATOM 2497 C CA . LEU A 1 306 ? 2.388 5.842 4.276 1.00 97.00 306 LEU A CA 1
ATOM 2498 C C . LEU A 1 306 ? 1.859 7.254 4.553 1.00 97.00 306 LEU A C 1
ATOM 2500 O O . LEU A 1 306 ? 1.164 7.441 5.550 1.00 97.00 306 LEU A O 1
ATOM 2504 N N . TRP A 1 307 ? 2.176 8.224 3.695 1.00 96.62 307 TRP A N 1
ATOM 2505 C CA . TRP A 1 307 ? 1.672 9.591 3.818 1.00 96.62 307 TRP A CA 1
ATOM 2506 C C . TRP A 1 307 ? 0.153 9.629 3.667 1.00 96.62 307 TRP A C 1
ATOM 2508 O O . TRP A 1 307 ? -0.524 10.119 4.564 1.00 96.62 307 TRP A O 1
ATOM 2518 N N . ASP A 1 308 ? -0.388 8.983 2.634 1.00 96.44 308 ASP A N 1
ATOM 2519 C CA . ASP A 1 308 ? -1.833 8.959 2.380 1.00 96.44 308 ASP A CA 1
ATOM 2520 C C . ASP A 1 308 ? -2.607 8.248 3.511 1.00 96.44 308 ASP A C 1
ATOM 2522 O O . ASP A 1 308 ? -3.740 8.609 3.832 1.00 96.44 308 ASP A O 1
ATOM 2526 N N . ILE A 1 309 ? -1.998 7.248 4.165 1.00 94.81 309 ILE A N 1
ATOM 2527 C CA . ILE A 1 309 ? -2.553 6.603 5.367 1.00 94.81 309 ILE A CA 1
ATOM 2528 C C . ILE A 1 309 ? -2.595 7.575 6.551 1.00 94.81 309 ILE A C 1
ATOM 2530 O O . ILE A 1 309 ? -3.595 7.616 7.270 1.00 94.81 309 ILE A O 1
ATOM 2534 N N . VAL A 1 310 ? -1.504 8.305 6.798 1.00 90.62 310 VAL A N 1
ATOM 2535 C CA . VAL A 1 310 ? -1.383 9.222 7.945 1.00 90.62 310 VAL A CA 1
ATOM 2536 C C . VAL A 1 310 ? -2.293 10.436 7.783 1.00 90.62 310 VAL A C 1
ATOM 2538 O O . VAL A 1 310 ? -2.900 10.864 8.766 1.00 90.62 310 VAL A O 1
ATOM 2541 N N . ASP A 1 311 ? -2.440 10.927 6.555 1.00 91.38 311 ASP A N 1
ATOM 2542 C CA . ASP A 1 311 ? -3.304 12.057 6.210 1.00 91.38 311 ASP A CA 1
ATOM 2543 C C . ASP A 1 311 ? -4.779 11.646 6.038 1.00 91.38 311 ASP A C 1
ATOM 2545 O O . ASP A 1 311 ? -5.631 12.481 5.750 1.00 91.38 311 ASP A O 1
ATOM 2549 N N . TYR A 1 312 ? -5.104 10.366 6.272 1.00 92.19 312 TYR A N 1
ATOM 2550 C CA . TYR A 1 312 ? -6.442 9.777 6.124 1.00 92.19 312 TYR A CA 1
ATOM 2551 C C . TYR A 1 312 ? -7.031 9.874 4.703 1.00 92.19 312 TYR A C 1
ATOM 2553 O O . TYR A 1 312 ? -8.209 9.571 4.518 1.00 92.19 312 TYR A O 1
ATOM 2561 N N . GLU A 1 313 ? -6.218 10.187 3.690 1.00 94.31 313 GLU A N 1
ATOM 2562 C CA . GLU A 1 313 ? -6.648 10.301 2.292 1.00 94.31 313 GLU A CA 1
ATOM 2563 C C . GLU A 1 313 ? -7.116 8.965 1.699 1.00 94.31 313 GLU A C 1
ATOM 2565 O O . GLU A 1 313 ? -7.864 8.945 0.732 1.00 94.31 313 GLU A O 1
ATOM 2570 N N . ILE A 1 314 ? -6.703 7.823 2.255 1.00 96.44 314 ILE A N 1
ATOM 2571 C CA . ILE A 1 314 ? -7.095 6.512 1.711 1.00 96.44 314 ILE A CA 1
ATOM 2572 C C . ILE A 1 314 ? -8.547 6.114 2.016 1.00 96.44 314 ILE A C 1
ATOM 2574 O O . ILE A 1 314 ? -9.020 5.096 1.504 1.00 96.44 314 ILE A O 1
ATOM 2578 N N . PHE A 1 315 ? -9.228 6.827 2.915 1.00 96.12 315 PHE A N 1
ATOM 2579 C CA . PHE A 1 315 ? -10.555 6.448 3.391 1.00 96.12 315 PHE A CA 1
ATOM 2580 C C . PHE A 1 315 ? -11.655 7.148 2.602 1.00 96.12 315 PHE A C 1
ATOM 2582 O O . PHE A 1 315 ? -11.499 8.271 2.145 1.00 96.12 315 PHE A O 1
ATOM 2589 N N . LYS A 1 316 ? -12.801 6.479 2.489 1.00 92.56 316 LYS A N 1
ATOM 2590 C CA . LYS A 1 316 ? -14.051 7.110 2.055 1.00 92.56 316 LYS A CA 1
ATOM 2591 C C . LYS A 1 316 ? -14.481 8.136 3.104 1.00 92.56 316 LYS A C 1
ATOM 2593 O O . LYS A 1 316 ? -14.178 7.943 4.283 1.00 92.56 316 LYS A O 1
ATOM 2598 N N . ASP A 1 317 ? -15.220 9.160 2.693 1.00 80.62 317 ASP A N 1
ATOM 2599 C CA . ASP A 1 317 ? -15.825 10.121 3.623 1.00 80.62 317 ASP A CA 1
ATOM 2600 C C . ASP A 1 317 ? -16.760 9.434 4.632 1.00 80.62 317 ASP A C 1
ATOM 2602 O O . ASP A 1 317 ? -17.660 8.659 4.220 1.00 80.62 317 ASP A O 1
#

Radius of gyration: 21.64 Å; chains: 1; bounding box: 52×52×60 Å